Protein AF-A0AAV2S055-F1 (afdb_monomer)

Mean predicted aligned error: 7.42 Å

Foldseek 3Di:
DDDDDPPDPPDPPQDDDDPADKDKDWDDDPVLDTDAIEIEHQDPDPDDDPLLQPQAAPPYHYYYDNGNDAALVNLLVVLVVVLVSCVVPDDDAEDEDEPDNRCDDPSNVVSCVVSRYHYHYDDPPCCCPPVCCVPPPVVVLVVQLSVLVVVVCVVVVSDDCDSSNVRNSNNSSVVVSD

Sequence (178 aa):
MIIVPVGRPANVLTATEGKTNYSVLFAGNAAGEFIPPLVVYKSTGQSIPCGWILNGPKDTIYNKTTNGWMDQQVFCKWIPWFDRILEEIEKPVVVIMDGCSAHISLAIVEEARARNIILVKLPPNSTHILQVLDVTVFGPSKSVWTDVIRQWSRQSRFKNVTKSVFPALLSKLFDSMV

Solvent-accessible surface area (backbone atoms only — not comparable to full-atom values): 10813 Å² total; per-residue (Å²): 135,95,81,76,72,91,89,60,86,89,66,76,93,62,61,75,99,65,94,81,71,75,37,70,49,79,52,65,52,95,89,60,51,66,55,61,39,40,37,23,37,57,41,84,66,94,73,83,60,69,57,50,55,43,68,31,49,71,89,45,48,81,50,68,27,75,82,11,58,82,39,48,69,61,44,43,63,41,50,67,53,52,50,60,78,40,67,91,52,78,76,67,45,78,46,79,40,71,74,53,71,34,77,63,48,71,67,37,54,52,58,28,52,78,67,44,35,44,82,42,70,49,64,84,95,35,54,92,79,71,34,58,58,68,69,66,45,51,55,58,50,51,53,52,43,49,51,54,51,50,54,47,27,66,75,60,71,42,54,73,86,42,64,54,48,41,24,42,54,49,20,62,44,52,67,70,67,100

Radius of gyration: 16.98 Å; Cα contacts (8 Å, |Δi|>4): 218; chains: 1; bounding box: 43×42×45 Å

pLDDT: mean 82.75, std 18.47, range [22.16, 97.0]

Nearest PDB structures (foldseek):
  1cz9-assembly1_A-2  TM=5.546E-01  e=5.458E-04  Avian sarcoma virus
  8fnj-assembly1_G  TM=5.086E-01  e=4.476E-03  Homo sapiens
  8fnd-assembly1_G  TM=5.014E-01  e=8.167E-03  Homo sapiens
  8w2r-assembly1_I  TM=4.864E-01  e=8.167E-03  Human immunodeficiency virus 1
  5u1c-assembly1_C  TM=4.585E-01  e=1.103E-02  Saccharolobus solfataricus

Structure (mmCIF, N/CA/C/O backbone):
data_AF-A0AAV2S055-F1
#
_entry.id   AF-A0AAV2S055-F1
#
loop_
_atom_site.group_PDB
_atom_site.id
_atom_site.type_symbol
_atom_site.label_atom_id
_atom_site.label_alt_id
_atom_site.label_comp_id
_atom_site.label_asym_id
_atom_site.label_entity_id
_atom_site.label_seq_id
_atom_site.pdbx_PDB_ins_code
_atom_site.Cartn_x
_atom_site.Cartn_y
_atom_site.Cartn_z
_atom_site.occupancy
_atom_site.B_iso_or_equiv
_atom_site.auth_seq_id
_atom_site.auth_comp_id
_atom_site.auth_asym_id
_atom_site.auth_atom_id
_atom_site.pdbx_PDB_model_num
ATOM 1 N N . MET A 1 1 ? 3.538 -8.825 2.766 1.00 24.95 1 MET A N 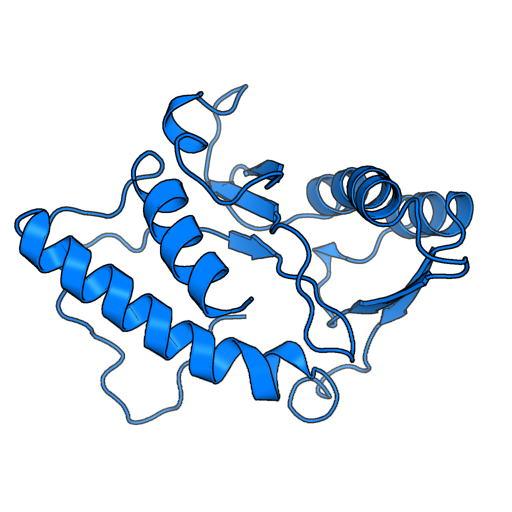1
ATOM 2 C CA . MET A 1 1 ? 4.761 -9.626 3.022 1.00 24.95 1 MET A CA 1
ATOM 3 C C . MET A 1 1 ? 5.050 -10.539 1.818 1.00 24.95 1 MET A C 1
ATOM 5 O O . MET A 1 1 ? 4.170 -11.297 1.426 1.00 24.95 1 MET A O 1
ATOM 9 N N . ILE A 1 2 ? 6.230 -10.471 1.177 1.00 22.16 2 ILE A N 1
ATOM 10 C CA . ILE A 1 2 ? 6.601 -11.432 0.111 1.00 22.16 2 ILE A CA 1
ATOM 11 C C . ILE A 1 2 ? 7.211 -12.676 0.770 1.00 22.16 2 ILE A C 1
ATOM 13 O O . ILE A 1 2 ? 8.386 -12.681 1.120 1.00 22.16 2 ILE A O 1
ATOM 17 N N . ILE A 1 3 ? 6.401 -13.726 0.925 1.00 26.02 3 ILE A N 1
ATOM 18 C CA . ILE A 1 3 ? 6.855 -15.100 1.194 1.00 26.02 3 ILE A CA 1
ATOM 19 C C . ILE A 1 3 ? 6.701 -15.916 -0.095 1.00 26.02 3 ILE A C 1
ATOM 21 O O . ILE A 1 3 ? 5.644 -15.871 -0.739 1.00 26.02 3 ILE A O 1
ATOM 25 N N . VAL A 1 4 ? 7.767 -16.627 -0.472 1.00 24.27 4 VAL A N 1
ATOM 26 C CA . VAL A 1 4 ? 7.817 -17.607 -1.569 1.00 24.27 4 VAL A CA 1
ATOM 27 C C . VAL A 1 4 ? 7.845 -19.009 -0.939 1.00 24.27 4 VAL A C 1
ATOM 29 O O . VAL A 1 4 ? 8.630 -19.213 -0.012 1.00 24.27 4 VAL A O 1
ATOM 32 N N . PRO A 1 5 ? 7.018 -19.971 -1.393 1.00 24.28 5 PRO A N 1
ATOM 33 C CA . PRO A 1 5 ? 7.083 -21.343 -0.902 1.00 24.28 5 PRO A CA 1
ATOM 34 C C . PRO A 1 5 ? 8.409 -22.006 -1.294 1.00 24.28 5 PRO A C 1
ATOM 36 O O . PRO A 1 5 ? 8.874 -21.877 -2.429 1.00 24.28 5 PRO A O 1
ATOM 39 N N . VAL A 1 6 ? 9.008 -22.734 -0.350 1.00 26.08 6 VAL A N 1
ATOM 40 C CA . VAL A 1 6 ? 10.230 -23.517 -0.570 1.00 26.08 6 VAL A CA 1
ATOM 41 C C . VAL A 1 6 ? 9.963 -24.564 -1.660 1.00 26.08 6 VAL A C 1
ATOM 43 O O . VAL A 1 6 ? 9.044 -25.368 -1.532 1.00 26.08 6 VAL A O 1
ATOM 46 N N . GLY A 1 7 ? 10.752 -24.540 -2.742 1.00 32.16 7 GLY A N 1
ATOM 47 C CA . GLY A 1 7 ? 10.769 -25.592 -3.772 1.00 32.16 7 GLY A CA 1
ATOM 48 C C . GLY A 1 7 ? 10.250 -25.224 -5.171 1.00 32.16 7 GLY A C 1
ATOM 49 O O . GLY A 1 7 ? 10.344 -26.055 -6.069 1.00 32.16 7 GLY A O 1
ATOM 50 N N . ARG A 1 8 ? 9.751 -24.003 -5.416 1.00 31.39 8 ARG A N 1
ATOM 51 C CA . ARG A 1 8 ? 9.506 -23.504 -6.789 1.00 31.39 8 ARG A CA 1
ATOM 52 C C . ARG A 1 8 ? 10.619 -22.540 -7.210 1.00 31.39 8 ARG A C 1
ATOM 54 O O . ARG A 1 8 ? 11.077 -21.775 -6.361 1.00 31.39 8 ARG A O 1
ATOM 61 N N . PRO A 1 9 ? 11.056 -22.524 -8.485 1.00 30.09 9 PRO A N 1
ATOM 62 C CA . PRO A 1 9 ? 12.007 -21.518 -8.936 1.00 30.09 9 PRO A CA 1
ATOM 63 C C . PRO A 1 9 ? 11.401 -20.128 -8.705 1.00 30.09 9 PRO A C 1
ATOM 65 O O . PRO A 1 9 ? 10.408 -19.757 -9.327 1.00 30.09 9 PRO A O 1
ATOM 68 N N . ALA A 1 10 ? 12.012 -19.358 -7.802 1.00 38.16 10 ALA A N 1
ATOM 69 C CA . ALA A 1 10 ? 11.659 -17.966 -7.504 1.00 38.16 10 ALA A CA 1
ATOM 70 C C . ALA A 1 10 ? 12.019 -17.004 -8.654 1.00 38.16 10 ALA A C 1
ATOM 72 O O . ALA A 1 10 ? 11.830 -15.793 -8.555 1.00 38.16 10 ALA A O 1
ATOM 73 N N . ASN A 1 11 ? 12.556 -17.549 -9.745 1.00 34.66 11 ASN A N 1
ATOM 74 C CA . ASN A 1 11 ? 13.195 -16.804 -10.805 1.00 34.66 11 ASN A CA 1
ATOM 75 C C . ASN A 1 11 ? 12.269 -16.829 -12.019 1.00 34.66 11 ASN A C 1
ATOM 77 O O . ASN A 1 11 ? 12.274 -17.769 -12.814 1.00 34.66 11 ASN A O 1
ATOM 81 N N . VAL A 1 12 ? 11.491 -15.766 -12.197 1.00 40.16 12 VAL A N 1
ATOM 82 C CA . VAL A 1 12 ? 11.223 -15.325 -13.565 1.00 40.16 12 VAL A CA 1
ATOM 83 C C . VAL A 1 12 ? 12.555 -14.783 -14.064 1.00 40.16 12 VAL A C 1
ATOM 85 O O . VAL A 1 12 ? 13.136 -13.920 -13.412 1.00 40.16 12 VAL A O 1
ATOM 88 N N . LEU A 1 13 ? 13.068 -15.309 -15.176 1.00 35.00 13 LEU A N 1
ATOM 89 C CA . LEU A 1 13 ? 14.221 -14.725 -15.857 1.00 35.00 13 LEU A CA 1
ATOM 90 C C . LEU A 1 13 ? 13.819 -13.338 -16.383 1.00 35.00 13 LEU A C 1
ATOM 92 O O . LEU A 1 13 ? 13.385 -13.183 -17.521 1.00 35.00 13 LEU A O 1
ATOM 96 N N . THR A 1 14 ? 13.901 -12.331 -15.524 1.00 38.44 14 THR A N 1
ATOM 97 C CA . THR A 1 14 ? 13.971 -10.923 -15.900 1.00 38.44 14 THR A CA 1
ATOM 98 C C . THR A 1 14 ? 15.440 -10.546 -15.922 1.00 38.44 14 THR A C 1
ATOM 100 O O . THR A 1 14 ? 16.172 -10.872 -14.987 1.00 38.44 14 THR A O 1
ATOM 103 N N . ALA A 1 15 ? 15.892 -9.898 -16.992 1.00 39.34 15 ALA A N 1
ATOM 104 C CA . ALA A 1 15 ? 17.270 -9.454 -17.065 1.00 39.34 15 ALA A CA 1
ATOM 105 C C . ALA A 1 15 ? 17.574 -8.476 -15.916 1.00 39.34 15 ALA A C 1
ATOM 107 O O . ALA A 1 15 ? 16.834 -7.521 -15.690 1.00 39.34 15 ALA A O 1
ATOM 108 N N . THR A 1 16 ? 18.721 -8.712 -15.280 1.00 42.66 16 THR A N 1
ATOM 109 C CA . THR A 1 16 ? 19.563 -7.793 -14.496 1.00 42.66 16 THR A CA 1
ATOM 110 C C . THR A 1 16 ? 19.600 -7.906 -12.964 1.00 42.66 16 THR A C 1
ATOM 112 O O . THR A 1 16 ? 18.682 -8.326 -12.266 1.00 42.66 16 THR A O 1
ATOM 115 N N . GLU A 1 17 ? 20.773 -7.501 -12.480 1.00 40.41 17 GLU A N 1
ATOM 116 C CA . GLU A 1 17 ? 21.445 -7.744 -11.203 1.00 40.41 17 GLU A CA 1
ATOM 117 C C . GLU A 1 17 ? 20.975 -6.839 -10.041 1.00 40.41 17 GLU A C 1
ATOM 119 O O . GLU A 1 17 ? 21.693 -6.652 -9.061 1.00 40.41 17 GLU A O 1
ATOM 124 N N . GLY A 1 18 ? 19.767 -6.263 -10.105 1.00 49.91 18 GLY A N 1
ATOM 125 C CA . GLY A 1 18 ? 19.286 -5.289 -9.116 1.00 49.91 18 GLY A CA 1
ATOM 126 C C . GLY A 1 18 ? 17.956 -5.666 -8.463 1.00 49.91 18 GLY A C 1
ATOM 127 O O . GLY A 1 18 ? 16.911 -5.613 -9.104 1.00 49.91 18 GLY A O 1
ATOM 128 N N . LYS A 1 19 ? 17.959 -5.949 -7.151 1.00 64.50 19 LYS A N 1
ATOM 129 C CA . LYS A 1 19 ? 16.738 -6.150 -6.342 1.00 64.50 19 LYS A CA 1
ATOM 130 C C . LYS A 1 19 ? 16.028 -4.813 -6.073 1.00 64.50 19 LYS A C 1
ATOM 132 O O . LYS A 1 19 ? 16.084 -4.285 -4.961 1.00 64.50 19 LYS A O 1
ATOM 137 N N . THR A 1 20 ? 15.395 -4.228 -7.089 1.00 73.44 20 THR A N 1
ATOM 138 C CA . THR A 1 20 ? 14.516 -3.066 -6.882 1.00 73.44 20 THR A CA 1
ATOM 139 C C . THR A 1 20 ? 13.188 -3.549 -6.312 1.00 73.44 20 THR A C 1
ATOM 141 O O . THR A 1 20 ? 12.505 -4.349 -6.941 1.00 73.44 20 THR A O 1
ATOM 144 N N . ASN A 1 21 ? 12.822 -3.054 -5.129 1.00 83.69 21 ASN A N 1
ATOM 145 C CA . ASN A 1 21 ? 11.566 -3.388 -4.464 1.00 83.69 21 ASN A CA 1
ATOM 146 C C . ASN A 1 21 ? 10.677 -2.143 -4.362 1.00 83.69 21 ASN A C 1
ATOM 148 O O . ASN A 1 21 ? 11.170 -1.043 -4.090 1.00 83.69 21 ASN A O 1
ATOM 152 N N . TYR A 1 22 ? 9.374 -2.339 -4.546 1.00 90.06 22 TYR A N 1
ATOM 153 C CA . TYR A 1 22 ? 8.341 -1.325 -4.360 1.00 90.06 22 TYR A CA 1
ATOM 154 C C . TYR A 1 22 ? 7.355 -1.827 -3.313 1.00 90.06 22 TYR A C 1
ATOM 156 O O . TYR A 1 22 ? 6.841 -2.939 -3.437 1.00 90.06 22 TYR A O 1
ATOM 164 N N . SER A 1 23 ? 7.123 -1.032 -2.271 1.00 91.56 23 SER A N 1
ATOM 165 C CA . SER A 1 23 ? 6.186 -1.396 -1.209 1.00 91.56 23 SER A CA 1
ATOM 166 C C . SER A 1 23 ? 4.795 -0.907 -1.579 1.00 91.56 23 SER A C 1
ATOM 168 O O . SER A 1 23 ? 4.632 0.250 -1.963 1.00 91.56 23 SER A O 1
ATOM 170 N N . VAL A 1 24 ? 3.800 -1.781 -1.453 1.00 92.25 24 VAL A N 1
ATOM 171 C CA . VAL A 1 24 ? 2.395 -1.459 -1.710 1.00 92.25 24 VAL A CA 1
ATOM 172 C C . VAL A 1 24 ? 1.569 -1.951 -0.530 1.00 92.25 24 VAL A C 1
ATOM 174 O O . VAL A 1 24 ? 1.705 -3.106 -0.126 1.00 92.25 24 VAL A O 1
ATOM 177 N N . LEU A 1 25 ? 0.739 -1.073 0.022 1.00 91.00 25 LEU A N 1
ATOM 178 C CA . LEU A 1 25 ? -0.297 -1.420 0.985 1.00 91.00 25 LEU A CA 1
ATOM 179 C C . LEU A 1 25 ? -1.614 -1.566 0.232 1.00 91.00 25 LEU A C 1
ATOM 181 O O . LEU A 1 25 ? -2.075 -0.619 -0.405 1.00 91.00 25 LEU A O 1
ATOM 185 N N . PHE A 1 26 ? -2.187 -2.760 0.322 1.00 89.69 26 PHE A N 1
ATOM 186 C CA . PHE A 1 26 ? -3.539 -3.054 -0.127 1.00 89.69 26 PHE A CA 1
ATOM 187 C C . PHE A 1 26 ? -4.468 -3.081 1.080 1.00 89.69 26 PHE A C 1
ATOM 189 O O . PHE A 1 26 ? -4.076 -3.534 2.157 1.00 89.69 26 PHE A O 1
ATOM 196 N N . ALA A 1 27 ? -5.700 -2.644 0.869 1.00 89.44 27 ALA A N 1
ATOM 197 C CA . ALA A 1 27 ? -6.784 -2.790 1.819 1.00 89.44 27 ALA A CA 1
ATOM 198 C C . ALA A 1 27 ? -8.053 -3.151 1.045 1.00 89.44 27 ALA A C 1
ATOM 200 O O . ALA A 1 27 ? -8.290 -2.644 -0.052 1.00 89.44 27 ALA A O 1
ATOM 201 N N . GLY A 1 28 ? -8.840 -4.052 1.616 1.00 88.56 28 GLY A N 1
ATOM 202 C CA . GLY A 1 28 ? -10.098 -4.506 1.047 1.00 88.56 28 GLY A CA 1
ATOM 203 C C . GLY A 1 28 ? -11.029 -5.006 2.142 1.00 88.56 28 GLY A C 1
ATOM 204 O O . GLY A 1 28 ? -10.607 -5.170 3.291 1.00 88.56 28 GLY A O 1
ATOM 205 N N . ASN A 1 29 ? -12.295 -5.204 1.795 1.00 86.69 29 ASN A N 1
ATOM 206 C CA . ASN A 1 29 ? -13.344 -5.595 2.731 1.00 86.69 29 ASN A CA 1
ATOM 207 C C . ASN A 1 29 ? -13.772 -7.064 2.544 1.00 86.69 29 ASN A C 1
ATOM 209 O O . ASN A 1 29 ? -13.286 -7.782 1.670 1.00 86.69 29 ASN A O 1
ATOM 213 N N . ALA A 1 30 ? -14.694 -7.527 3.391 1.00 82.81 30 ALA A N 1
ATOM 214 C CA . ALA A 1 30 ? -15.204 -8.898 3.338 1.00 82.81 30 ALA A CA 1
ATOM 215 C C . ALA A 1 30 ? -16.078 -9.190 2.102 1.00 82.81 30 ALA A C 1
ATOM 217 O O . ALA A 1 30 ? -16.282 -10.358 1.780 1.00 82.81 30 ALA A O 1
ATOM 218 N N . ALA A 1 31 ? -16.567 -8.157 1.406 1.00 83.31 31 ALA A N 1
ATOM 219 C CA . ALA A 1 31 ? -17.275 -8.298 0.134 1.00 83.31 31 ALA A CA 1
ATOM 220 C C . ALA A 1 31 ? -16.316 -8.527 -1.051 1.00 83.31 31 ALA A C 1
ATOM 222 O O . ALA A 1 31 ? -16.769 -8.809 -2.156 1.00 83.31 31 ALA A O 1
ATOM 223 N N . GLY A 1 32 ? -14.999 -8.452 -0.820 1.00 81.31 32 GLY A N 1
ATOM 224 C CA . GLY A 1 32 ? -13.980 -8.603 -1.858 1.00 81.31 32 GLY A CA 1
ATOM 225 C C . GLY A 1 32 ? -13.666 -7.305 -2.599 1.00 81.31 32 GLY A C 1
ATOM 226 O O . GLY A 1 32 ? -12.920 -7.334 -3.570 1.00 81.31 32 GLY A O 1
ATOM 227 N N . GLU A 1 33 ? -14.192 -6.170 -2.143 1.00 84.56 33 GLU A N 1
ATOM 228 C CA . GLU A 1 33 ? -13.906 -4.869 -2.740 1.00 84.56 33 GLU A CA 1
ATOM 229 C C . GLU A 1 33 ? -12.581 -4.330 -2.203 1.00 84.56 33 GLU A C 1
ATOM 231 O O . GLU A 1 33 ? -12.300 -4.400 -1.000 1.00 84.56 33 GLU A O 1
ATOM 236 N N . PHE A 1 34 ? -11.773 -3.757 -3.092 1.00 88.25 34 PHE A N 1
ATOM 237 C CA . PHE A 1 34 ? -10.491 -3.151 -2.751 1.00 88.25 34 PHE A CA 1
ATOM 238 C C . PHE A 1 34 ? -10.552 -1.642 -2.899 1.00 88.25 34 PHE A C 1
ATOM 240 O O . PHE A 1 34 ? -11.051 -1.112 -3.890 1.00 88.25 34 PHE A O 1
ATOM 247 N N . ILE A 1 35 ? -9.965 -0.949 -1.931 1.00 90.69 35 ILE A N 1
ATOM 248 C CA . ILE A 1 35 ? -9.723 0.483 -2.056 1.00 90.69 35 ILE A CA 1
ATOM 249 C C . ILE A 1 35 ? -8.397 0.731 -2.787 1.00 90.69 35 ILE A C 1
ATOM 251 O O . ILE A 1 35 ? -7.544 -0.167 -2.831 1.00 90.69 35 ILE A O 1
ATOM 255 N N . PRO A 1 36 ? -8.182 1.940 -3.338 1.00 93.06 36 PRO A N 1
ATOM 256 C CA . PRO A 1 36 ? -6.924 2.266 -3.990 1.00 93.06 36 PRO A CA 1
ATOM 257 C C . PRO A 1 36 ? -5.711 1.975 -3.089 1.00 93.06 36 PRO A C 1
ATOM 259 O O . PRO A 1 36 ? -5.767 2.168 -1.870 1.00 93.06 36 PRO A O 1
ATOM 262 N N . PRO A 1 37 ? -4.592 1.498 -3.650 1.00 93.38 37 PRO A N 1
ATOM 263 C CA . PRO A 1 37 ? -3.431 1.169 -2.843 1.00 93.38 37 PRO A CA 1
ATOM 264 C C . PRO A 1 37 ? -2.686 2.420 -2.351 1.00 93.38 37 PRO A C 1
ATOM 266 O O 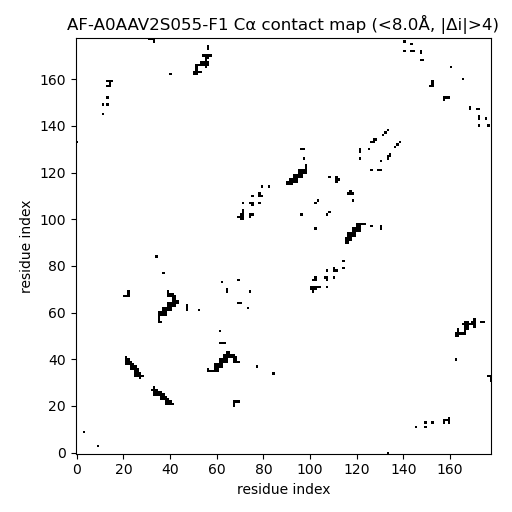. PRO A 1 37 ? -2.850 3.535 -2.850 1.00 93.38 37 PRO A O 1
ATOM 269 N N . LEU A 1 38 ? -1.777 2.207 -1.401 1.00 93.94 38 LEU A N 1
ATOM 270 C CA . LEU A 1 38 ? -0.710 3.153 -1.073 1.00 93.94 38 LEU A CA 1
ATOM 271 C C . LEU A 1 38 ? 0.631 2.581 -1.538 1.00 93.94 38 LEU A C 1
ATOM 273 O O . LEU A 1 38 ? 1.034 1.502 -1.111 1.00 93.94 38 LEU A O 1
ATOM 277 N N . VAL A 1 39 ? 1.352 3.323 -2.375 1.00 95.44 39 VAL A N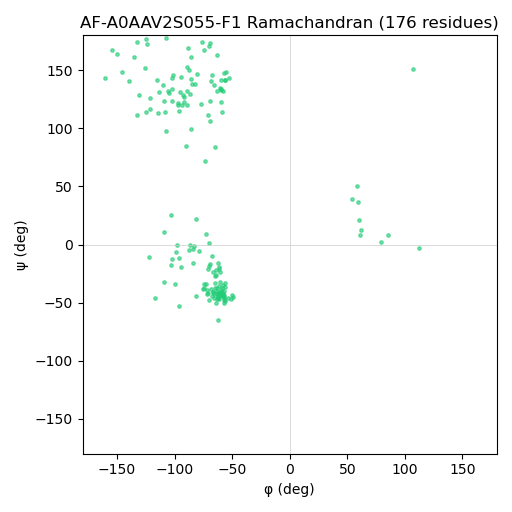 1
ATOM 278 C CA . VAL A 1 39 ? 2.680 2.952 -2.879 1.00 95.44 39 VAL A CA 1
ATOM 279 C C . VAL A 1 39 ? 3.764 3.725 -2.133 1.00 95.44 39 VAL A C 1
ATOM 281 O O . VAL A 1 39 ? 3.678 4.943 -1.996 1.00 95.44 39 VAL A O 1
ATOM 284 N N . VAL A 1 40 ? 4.828 3.046 -1.698 1.00 95.00 40 VAL A N 1
ATOM 285 C CA . VAL A 1 40 ? 5.991 3.665 -1.044 1.00 95.00 40 VAL A CA 1
ATOM 286 C C . VAL A 1 40 ? 7.265 3.362 -1.829 1.00 95.00 40 VAL A C 1
ATOM 288 O O . VAL A 1 40 ? 7.698 2.213 -1.952 1.00 95.00 40 VAL A O 1
ATOM 291 N N . TYR A 1 41 ? 7.895 4.414 -2.354 1.00 94.75 41 TYR A N 1
ATOM 292 C CA . TYR A 1 41 ? 9.153 4.319 -3.093 1.00 94.75 41 TYR A CA 1
ATOM 293 C C . TYR A 1 41 ? 10.378 4.551 -2.207 1.00 94.75 41 TYR A C 1
ATOM 295 O O . TYR A 1 41 ? 10.398 5.454 -1.374 1.00 94.75 41 TYR A O 1
ATOM 303 N N . LYS A 1 42 ? 11.472 3.831 -2.486 1.00 93.75 42 LYS A N 1
ATOM 304 C CA . LYS A 1 42 ? 12.797 4.162 -1.940 1.00 93.75 42 LYS A CA 1
ATOM 305 C C . LYS A 1 42 ? 13.348 5.436 -2.587 1.00 93.75 42 LYS A C 1
ATOM 307 O O . LYS A 1 42 ? 13.679 5.408 -3.774 1.00 93.75 42 LYS A O 1
ATOM 312 N N . SER A 1 43 ? 13.464 6.545 -1.860 1.00 93.31 43 SER A N 1
ATOM 313 C CA . SER A 1 43 ? 14.022 7.806 -2.377 1.00 93.31 43 SER A CA 1
ATOM 314 C C . SER A 1 43 ? 14.479 8.748 -1.260 1.00 93.31 43 SER A C 1
ATOM 316 O O . SER A 1 43 ? 13.815 8.860 -0.234 1.00 93.31 43 SER A O 1
ATOM 318 N N . THR A 1 44 ? 15.576 9.473 -1.491 1.00 92.88 44 THR A N 1
ATOM 319 C CA . THR A 1 44 ? 16.064 10.574 -0.637 1.00 92.88 44 THR A CA 1
ATOM 320 C C . THR A 1 44 ? 15.676 11.960 -1.165 1.00 92.88 44 THR A C 1
ATOM 322 O O . THR A 1 44 ? 15.923 12.956 -0.492 1.00 92.88 44 THR A O 1
ATOM 325 N N . GLY A 1 45 ? 15.072 12.048 -2.359 1.00 89.88 45 GLY A N 1
ATOM 326 C CA . GLY A 1 45 ? 14.628 13.321 -2.938 1.00 89.88 45 GLY A CA 1
ATOM 327 C C . GLY A 1 45 ? 13.543 13.990 -2.092 1.00 89.88 45 GLY A C 1
ATOM 328 O O . GLY A 1 45 ? 12.924 13.330 -1.262 1.00 89.88 45 GLY A O 1
ATOM 329 N N . GLN A 1 46 ? 13.281 15.282 -2.296 1.00 87.12 46 GLN A N 1
ATOM 330 C CA . GLN A 1 46 ? 12.308 16.033 -1.486 1.00 87.12 46 GLN A CA 1
ATOM 331 C C . GLN A 1 46 ? 10.848 15.713 -1.846 1.00 87.12 46 GLN A C 1
ATOM 333 O O . GLN A 1 46 ? 10.033 15.518 -0.945 1.00 87.12 46 GLN A O 1
ATOM 338 N N . SER A 1 47 ? 10.538 15.527 -3.130 1.00 91.50 47 SER A N 1
ATOM 339 C CA . SER A 1 47 ? 9.195 15.220 -3.646 1.00 91.50 47 SER A CA 1
ATOM 340 C C . SER A 1 47 ? 9.169 13.927 -4.473 1.00 91.50 47 SER A C 1
ATOM 342 O O . SER A 1 47 ? 10.208 13.306 -4.721 1.00 91.50 47 SER A O 1
ATOM 344 N N . ILE A 1 48 ? 7.968 13.481 -4.850 1.00 93.69 48 ILE A N 1
ATOM 345 C CA . ILE A 1 48 ? 7.767 12.376 -5.794 1.00 93.69 48 ILE A CA 1
ATOM 346 C C . ILE A 1 48 ? 7.603 12.981 -7.192 1.00 93.69 48 ILE A C 1
ATOM 348 O O . ILE A 1 48 ? 6.680 13.768 -7.391 1.00 93.69 48 ILE A O 1
ATOM 352 N N . PRO A 1 49 ? 8.472 12.644 -8.161 1.00 94.94 49 PRO A N 1
ATOM 353 C CA . PRO A 1 49 ? 8.316 13.098 -9.539 1.00 94.94 49 PRO A CA 1
ATOM 354 C C . PRO A 1 49 ? 6.989 12.637 -10.154 1.00 94.94 49 PRO A C 1
ATOM 356 O O . PRO A 1 49 ? 6.605 11.482 -9.979 1.00 94.94 49 PRO A O 1
ATOM 359 N N . CYS A 1 50 ? 6.342 13.485 -10.964 1.00 93.19 50 CYS A N 1
ATOM 360 C CA . CYS A 1 50 ? 5.068 13.159 -11.628 1.00 93.19 50 CYS A CA 1
ATOM 361 C C . CYS A 1 50 ? 5.147 11.882 -12.481 1.00 93.19 50 CYS A C 1
ATOM 363 O O . CYS A 1 50 ? 4.202 11.104 -12.554 1.00 93.19 50 CYS A O 1
ATOM 365 N N . GLY A 1 51 ? 6.308 11.613 -13.084 1.00 95.00 51 GLY A N 1
ATOM 366 C CA . GLY A 1 51 ? 6.518 10.382 -13.844 1.00 95.00 51 GLY A CA 1
ATOM 367 C C . GLY A 1 51 ? 6.382 9.108 -13.003 1.00 95.00 51 GLY A C 1
ATOM 368 O O . GLY A 1 51 ? 6.136 8.059 -13.574 1.00 95.00 51 GLY A O 1
ATOM 369 N N . TRP A 1 52 ? 6.526 9.174 -11.674 1.00 95.25 52 TRP A N 1
ATOM 370 C CA . TRP A 1 52 ? 6.431 8.014 -10.774 1.00 95.25 52 TRP A CA 1
ATOM 371 C C . TRP A 1 52 ? 5.005 7.702 -10.314 1.00 95.25 52 TRP A C 1
ATOM 373 O O . TRP A 1 52 ? 4.813 6.768 -9.539 1.00 95.25 52 TRP A O 1
ATOM 383 N N . ILE A 1 53 ? 4.022 8.487 -10.753 1.00 95.94 53 ILE A N 1
ATOM 384 C CA . ILE A 1 53 ? 2.599 8.280 -10.444 1.00 95.94 53 ILE A CA 1
ATOM 385 C C . ILE A 1 53 ? 1.752 8.122 -11.714 1.00 95.94 53 ILE A C 1
ATOM 387 O O . ILE A 1 53 ? 0.585 7.746 -11.649 1.00 95.94 53 ILE A O 1
ATOM 391 N N . LEU A 1 54 ? 2.342 8.415 -12.877 1.00 95.94 54 LEU A N 1
ATOM 392 C CA . LEU A 1 54 ? 1.654 8.456 -14.160 1.00 95.94 54 LEU A CA 1
ATOM 393 C C . LEU A 1 54 ? 1.093 7.080 -14.541 1.00 95.94 54 LEU A C 1
ATOM 395 O O . LEU A 1 54 ? 1.818 6.086 -14.525 1.00 95.94 54 LEU A O 1
ATOM 399 N N . ASN A 1 55 ? -0.179 7.055 -14.949 1.00 95.81 55 ASN A N 1
ATOM 400 C CA . ASN A 1 55 ? -0.921 5.855 -15.358 1.00 95.81 55 ASN A CA 1
ATOM 401 C C . ASN A 1 55 ? -1.036 4.774 -14.270 1.00 95.81 55 ASN A C 1
ATOM 403 O O . ASN A 1 55 ? -1.233 3.607 -14.594 1.00 95.81 55 ASN A O 1
ATOM 407 N N . GLY A 1 56 ? -0.871 5.128 -12.995 1.00 95.06 56 GLY A N 1
ATOM 408 C CA . GLY A 1 56 ? -1.147 4.203 -11.902 1.00 95.06 56 GLY A CA 1
ATOM 409 C C . GLY A 1 56 ? -2.635 4.013 -11.614 1.00 95.06 56 GLY A C 1
ATOM 410 O O . GLY A 1 56 ? -3.453 4.733 -12.192 1.00 95.06 56 GLY A O 1
ATOM 411 N N . PRO A 1 57 ? -2.989 3.084 -10.702 1.00 94.75 57 PRO A N 1
ATOM 412 C CA . PRO A 1 57 ? -4.382 2.870 -10.336 1.00 94.75 57 PRO A CA 1
ATOM 413 C C . PRO A 1 57 ? -5.009 4.176 -9.842 1.00 94.75 57 PRO A C 1
ATOM 415 O O . PRO A 1 57 ? -4.358 4.967 -9.144 1.00 94.75 57 PRO A O 1
ATOM 418 N N . LYS A 1 58 ? -6.269 4.402 -10.211 1.00 92.06 58 LYS A N 1
ATOM 419 C CA . LYS A 1 58 ? -6.997 5.627 -9.870 1.00 92.06 58 LYS A CA 1
ATOM 420 C C . LYS A 1 58 ? -7.007 5.843 -8.351 1.00 92.06 58 LYS A C 1
ATOM 422 O O . LYS A 1 58 ? -7.079 4.884 -7.592 1.00 92.06 58 LYS A O 1
ATOM 427 N N . ASP A 1 59 ? -6.878 7.099 -7.925 1.00 91.94 59 ASP A N 1
ATOM 428 C CA . ASP A 1 59 ? -6.940 7.535 -6.521 1.00 91.94 59 ASP A CA 1
ATOM 429 C C . ASP A 1 59 ? -5.859 6.941 -5.582 1.00 91.94 59 ASP A C 1
ATOM 431 O O . ASP A 1 59 ? -5.873 7.194 -4.380 1.00 91.94 59 ASP A O 1
ATOM 435 N N . THR A 1 60 ? -4.861 6.229 -6.128 1.00 92.94 60 THR A N 1
ATOM 436 C CA . THR A 1 60 ? -3.691 5.705 -5.394 1.00 92.94 60 THR A CA 1
ATOM 437 C C . THR A 1 60 ? -2.894 6.830 -4.735 1.00 92.94 60 THR A C 1
ATOM 439 O O . THR A 1 60 ? -2.521 7.808 -5.392 1.00 92.94 60 THR A O 1
ATOM 442 N N . ILE A 1 61 ? -2.515 6.653 -3.466 1.00 94.00 61 ILE A N 1
ATOM 443 C CA . ILE A 1 61 ? -1.519 7.531 -2.839 1.00 94.00 61 ILE A CA 1
ATOM 444 C C . ILE A 1 61 ? -0.114 7.035 -3.155 1.00 94.00 61 ILE A C 1
ATOM 446 O O . ILE A 1 61 ? 0.199 5.853 -3.016 1.00 94.00 61 ILE A O 1
ATOM 450 N N . TYR A 1 62 ? 0.779 7.972 -3.453 1.00 94.88 62 TYR A N 1
ATOM 451 C CA . TYR A 1 62 ? 2.206 7.710 -3.570 1.00 94.88 62 TYR A CA 1
ATOM 452 C C . TYR A 1 62 ? 2.965 8.426 -2.460 1.00 94.88 62 TYR A C 1
ATOM 454 O O . TYR A 1 62 ? 2.783 9.619 -2.222 1.00 94.88 62 TYR A O 1
ATOM 462 N N . ASN A 1 63 ? 3.847 7.692 -1.795 1.00 94.94 63 ASN A N 1
ATOM 463 C CA . ASN A 1 63 ? 4.732 8.190 -0.757 1.00 94.94 63 ASN A CA 1
ATOM 464 C C . ASN A 1 63 ? 6.172 7.701 -0.995 1.00 94.94 63 ASN A C 1
ATOM 466 O O . ASN A 1 63 ? 6.460 6.932 -1.920 1.00 94.94 63 ASN A O 1
ATOM 470 N N . LYS A 1 64 ? 7.113 8.176 -0.183 1.00 94.06 64 LYS A N 1
ATOM 471 C CA . LYS A 1 64 ? 8.512 7.756 -0.246 1.00 94.06 64 LYS A CA 1
ATOM 472 C C . LYS A 1 64 ? 9.153 7.719 1.131 1.00 94.06 64 LYS A C 1
ATOM 474 O O . LYS A 1 64 ? 8.876 8.562 1.976 1.00 94.06 64 LYS A O 1
ATOM 479 N N . THR A 1 65 ? 10.089 6.798 1.290 1.00 93.69 65 THR A N 1
ATOM 480 C CA . THR A 1 65 ? 10.979 6.705 2.451 1.00 93.69 65 THR A CA 1
ATOM 481 C C . THR A 1 65 ? 12.402 6.447 1.969 1.00 93.69 65 THR A C 1
ATOM 483 O O . THR A 1 65 ? 12.631 6.013 0.836 1.00 93.69 65 THR A O 1
ATOM 486 N N . THR A 1 66 ? 13.399 6.709 2.811 1.00 93.06 66 THR A N 1
ATOM 487 C CA . THR A 1 66 ? 14.815 6.529 2.441 1.00 93.06 66 THR A CA 1
ATOM 488 C C . THR A 1 66 ? 15.173 5.063 2.175 1.00 93.06 66 THR A C 1
ATOM 490 O O . THR A 1 66 ? 16.066 4.775 1.375 1.00 93.06 66 THR A O 1
ATOM 493 N N . ASN A 1 67 ? 14.450 4.128 2.797 1.00 88.94 67 ASN A N 1
ATOM 494 C CA . ASN A 1 67 ? 14.641 2.685 2.657 1.00 88.94 67 ASN A CA 1
ATOM 495 C C . ASN A 1 67 ? 13.600 2.009 1.737 1.00 88.94 67 ASN A C 1
ATOM 497 O O . ASN A 1 67 ? 13.839 0.885 1.304 1.00 88.94 67 ASN A O 1
ATOM 501 N N . GLY A 1 68 ? 12.513 2.702 1.377 1.00 89.56 68 GLY A N 1
ATOM 502 C CA . GLY A 1 68 ? 11.421 2.187 0.544 1.00 89.56 68 GLY A CA 1
ATOM 503 C C . GLY A 1 68 ? 10.417 1.306 1.279 1.00 89.56 68 GLY A C 1
ATOM 504 O O . GLY A 1 68 ? 9.488 0.802 0.652 1.00 89.56 68 GLY A O 1
ATOM 505 N N . TRP A 1 69 ? 10.593 1.116 2.584 1.00 88.81 69 TRP A N 1
ATOM 506 C CA . TRP A 1 69 ? 9.635 0.434 3.442 1.00 88.81 69 TRP A CA 1
ATOM 507 C C . TRP A 1 69 ? 8.635 1.439 4.000 1.00 88.81 69 TRP A C 1
ATOM 509 O O . TRP A 1 69 ? 8.945 2.623 4.146 1.00 88.81 69 TRP A O 1
ATOM 519 N N . MET A 1 70 ? 7.434 0.965 4.307 1.00 89.12 70 MET A N 1
ATOM 520 C CA . MET A 1 70 ? 6.463 1.758 5.048 1.00 89.12 70 MET A CA 1
ATOM 521 C C . MET A 1 70 ? 6.938 1.954 6.489 1.00 89.12 70 MET A C 1
ATOM 523 O O . MET A 1 70 ? 7.465 1.028 7.104 1.00 89.12 70 MET A O 1
ATOM 527 N N . ASP A 1 71 ? 6.724 3.151 7.021 1.00 90.88 71 ASP A N 1
ATOM 528 C CA . ASP A 1 71 ? 6.956 3.480 8.422 1.00 90.88 71 ASP A CA 1
ATOM 529 C C . ASP A 1 71 ? 5.684 4.057 9.061 1.00 90.88 71 ASP A C 1
ATOM 531 O O . ASP A 1 71 ? 4.658 4.260 8.404 1.00 90.88 71 ASP A O 1
ATOM 535 N N . GLN A 1 72 ? 5.765 4.324 10.363 1.00 92.75 72 GLN A N 1
ATOM 536 C CA . GLN A 1 72 ? 4.654 4.871 11.138 1.00 92.75 72 GLN A CA 1
ATOM 537 C C . GLN A 1 72 ? 4.193 6.239 10.635 1.00 92.75 72 GLN A C 1
ATOM 539 O O . GLN A 1 72 ? 3.009 6.544 10.722 1.00 92.75 72 GLN A O 1
ATOM 544 N N . GLN A 1 73 ? 5.088 7.071 10.095 1.00 92.81 73 GLN A N 1
ATOM 545 C CA . GLN A 1 73 ? 4.714 8.398 9.604 1.00 92.81 73 GLN A CA 1
ATOM 546 C C . GLN A 1 73 ? 3.898 8.290 8.318 1.00 92.81 73 GLN A C 1
ATOM 548 O O . GLN A 1 73 ? 2.902 8.994 8.149 1.00 92.81 73 GLN A O 1
ATOM 553 N N . VAL A 1 74 ? 4.310 7.401 7.414 1.00 93.19 74 VAL A N 1
ATOM 554 C CA . VAL A 1 74 ? 3.577 7.100 6.185 1.00 93.19 74 VAL A CA 1
ATOM 555 C C . VAL A 1 74 ? 2.204 6.517 6.514 1.00 93.19 74 VAL A C 1
ATOM 557 O O . VAL A 1 74 ? 1.213 6.987 5.959 1.00 93.19 74 VAL A O 1
ATOM 560 N N . PHE A 1 75 ? 2.128 5.558 7.441 1.00 92.56 75 PHE A N 1
ATOM 561 C CA . PHE A 1 75 ? 0.858 4.948 7.837 1.00 92.56 75 PHE A CA 1
ATOM 562 C C . PHE A 1 75 ? -0.070 5.935 8.563 1.00 92.56 75 PHE A C 1
ATOM 564 O O . PHE A 1 75 ? -1.257 6.010 8.267 1.00 92.56 75 PHE A O 1
ATOM 571 N N . CYS A 1 76 ? 0.465 6.776 9.450 1.00 94.00 76 CYS A N 1
ATOM 572 C CA . CYS A 1 76 ? -0.314 7.816 10.125 1.00 94.00 76 CYS A CA 1
ATOM 573 C C . CYS A 1 76 ? -0.945 8.801 9.128 1.00 94.00 76 CYS A C 1
ATOM 575 O O . CYS A 1 76 ? -2.100 9.182 9.285 1.00 94.00 76 CYS A O 1
ATOM 577 N N . LYS A 1 77 ? -0.222 9.169 8.059 1.00 92.62 77 LYS A N 1
ATOM 578 C CA . LYS A 1 77 ? -0.747 10.014 6.968 1.00 92.62 77 LYS A CA 1
ATOM 579 C C . LYS A 1 77 ? -1.767 9.302 6.080 1.00 92.62 77 LYS A C 1
ATOM 581 O O . LYS A 1 77 ? -2.531 9.969 5.388 1.00 92.62 77 LYS A O 1
ATOM 586 N N . TRP A 1 78 ? -1.760 7.974 6.069 1.00 94.06 78 TRP A N 1
ATOM 587 C CA . TRP A 1 78 ? -2.712 7.177 5.307 1.00 94.06 78 TRP A CA 1
ATOM 588 C C . TRP A 1 78 ? -4.099 7.161 5.962 1.00 94.06 78 TRP A C 1
ATOM 590 O O . TRP A 1 78 ? -5.085 7.210 5.238 1.00 94.06 78 TRP A O 1
ATOM 600 N N . ILE A 1 79 ? -4.195 7.201 7.298 1.00 94.69 79 ILE A N 1
ATOM 601 C CA . ILE A 1 79 ? -5.478 7.143 8.030 1.00 94.69 79 ILE A CA 1
ATOM 602 C C . ILE A 1 79 ? -6.481 8.241 7.611 1.00 94.69 79 ILE A C 1
ATOM 604 O O . ILE A 1 79 ? -7.618 7.892 7.299 1.00 94.69 79 ILE A O 1
ATOM 608 N N . PRO A 1 80 ? -6.123 9.541 7.522 1.00 94.81 80 PRO A N 1
ATOM 609 C CA . PRO A 1 80 ? -7.065 10.569 7.066 1.00 94.81 80 PRO A CA 1
ATOM 610 C C . PRO A 1 80 ? -7.512 10.402 5.610 1.00 94.81 80 PRO A C 1
ATOM 612 O O . PRO A 1 80 ? -8.636 10.750 5.260 1.00 94.81 80 PRO A O 1
ATOM 615 N N . TRP A 1 81 ? -6.637 9.890 4.742 1.00 94.62 81 TRP A N 1
ATOM 616 C CA . TRP A 1 81 ? -7.019 9.587 3.364 1.00 94.62 81 TRP A CA 1
ATOM 617 C C . TRP A 1 81 ? -7.947 8.374 3.300 1.00 94.62 81 TRP A C 1
ATOM 619 O O . TRP A 1 81 ? -8.935 8.406 2.577 1.00 94.62 81 TRP A O 1
ATOM 629 N N . PHE A 1 82 ? -7.658 7.337 4.086 1.00 92.38 82 PHE A N 1
ATOM 630 C CA . PHE A 1 82 ? -8.483 6.140 4.188 1.00 92.38 82 PHE A CA 1
ATOM 631 C C . PHE A 1 82 ? -9.896 6.491 4.654 1.00 92.38 82 PHE A C 1
ATOM 633 O O . PHE A 1 82 ? -10.866 6.049 4.053 1.00 92.38 82 PHE A O 1
ATOM 640 N N . ASP A 1 83 ? -10.012 7.358 5.659 1.00 93.44 83 ASP A N 1
ATOM 641 C CA . ASP A 1 83 ? -11.295 7.875 6.131 1.00 93.44 83 ASP A CA 1
ATOM 642 C C . ASP A 1 83 ? -12.094 8.577 5.023 1.00 93.44 83 ASP A C 1
ATOM 644 O O . ASP A 1 83 ? -13.277 8.297 4.862 1.00 93.44 83 ASP A O 1
ATOM 648 N N . ARG A 1 84 ? -11.432 9.407 4.203 1.00 93.44 84 ARG A N 1
ATOM 649 C CA . ARG A 1 84 ? -12.059 10.082 3.054 1.00 93.44 84 ARG A CA 1
ATOM 650 C C . ARG A 1 84 ? -12.559 9.104 1.993 1.00 93.44 84 ARG A C 1
ATOM 652 O O . ARG A 1 84 ? -13.615 9.325 1.421 1.00 93.44 84 ARG A O 1
ATOM 659 N N . ILE A 1 85 ? -11.813 8.037 1.705 1.00 90.00 85 ILE A N 1
ATOM 660 C CA . ILE A 1 85 ? -12.265 7.009 0.750 1.00 90.00 85 ILE A CA 1
ATOM 661 C C . ILE A 1 85 ? -13.521 6.289 1.261 1.00 90.00 85 ILE A C 1
ATOM 663 O O . ILE A 1 85 ? -14.317 5.799 0.466 1.00 90.00 85 ILE A O 1
ATOM 667 N N . LEU A 1 86 ? -13.711 6.248 2.579 1.00 88.06 86 LEU A N 1
ATOM 668 C CA . LEU A 1 86 ? -14.835 5.597 3.243 1.00 88.06 86 LEU A CA 1
ATOM 669 C C . LEU A 1 86 ? -15.900 6.592 3.728 1.00 88.06 86 LEU A C 1
ATOM 671 O O . LEU A 1 86 ? -16.599 6.287 4.692 1.00 88.06 86 LEU A O 1
ATOM 675 N N . GLU A 1 87 ? -16.010 7.769 3.104 1.00 89.31 87 GLU A N 1
ATOM 676 C CA . GLU A 1 87 ? -16.958 8.825 3.500 1.00 89.31 87 GLU A CA 1
ATOM 677 C C . GLU A 1 87 ? -18.414 8.327 3.523 1.00 89.31 87 GLU A C 1
ATOM 679 O O . GLU A 1 87 ? -19.163 8.657 4.438 1.00 89.31 87 GLU A O 1
ATOM 684 N N . GLU A 1 88 ? -18.774 7.450 2.584 1.00 88.06 88 GLU A N 1
ATOM 685 C CA . GLU A 1 88 ? -20.116 6.859 2.460 1.00 88.06 88 GLU A CA 1
ATOM 686 C C . GLU A 1 88 ? -20.338 5.622 3.355 1.00 88.06 88 GLU A C 1
ATOM 688 O O . GLU A 1 88 ? -21.428 5.051 3.378 1.00 88.06 88 GLU A O 1
ATOM 693 N N . ILE A 1 89 ? -19.311 5.159 4.079 1.00 86.81 89 ILE A N 1
ATOM 694 C CA . ILE A 1 89 ? -19.409 3.968 4.931 1.00 86.81 89 ILE A CA 1
ATOM 695 C C . ILE A 1 89 ? -19.808 4.370 6.349 1.00 86.81 89 ILE A C 1
ATOM 697 O O . ILE A 1 89 ? -19.132 5.170 7.004 1.00 86.81 89 ILE A O 1
ATOM 701 N N . GLU A 1 90 ? -20.872 3.746 6.856 1.00 88.75 90 GLU A N 1
ATOM 702 C CA . GLU A 1 90 ? -21.332 3.948 8.228 1.00 88.75 90 GLU A CA 1
ATOM 703 C C . GLU A 1 90 ? -20.230 3.601 9.242 1.00 88.75 90 GLU A C 1
ATOM 705 O O . GLU A 1 90 ? -19.558 2.568 9.164 1.00 88.75 90 GLU A O 1
ATOM 710 N N . LYS A 1 91 ? -20.026 4.499 10.208 1.00 88.19 91 LYS A N 1
ATOM 711 C CA . LYS A 1 91 ? -19.029 4.338 11.268 1.00 88.19 91 LYS A CA 1
ATOM 712 C C . LYS A 1 91 ? -19.622 3.569 12.463 1.00 88.19 91 LYS A C 1
ATOM 714 O O . LYS A 1 91 ? -20.797 3.752 12.769 1.00 88.19 91 LYS A O 1
ATOM 719 N N . PRO A 1 92 ? -18.811 2.812 13.227 1.00 91.75 92 PRO A N 1
ATOM 720 C CA . PRO A 1 92 ? -17.356 2.713 13.130 1.00 91.75 92 PRO A CA 1
ATOM 721 C C . PRO A 1 92 ? -16.869 1.779 12.017 1.00 91.75 92 PRO A C 1
ATOM 723 O O . PRO A 1 92 ? -17.454 0.730 11.765 1.00 91.75 92 PRO A O 1
ATOM 726 N N . VAL A 1 93 ? -15.722 2.117 11.421 1.00 90.31 93 VAL A N 1
ATOM 727 C CA . VAL A 1 93 ? -15.004 1.216 10.502 1.00 90.31 93 VAL A CA 1
ATOM 728 C C . VAL A 1 93 ? -13.973 0.418 11.289 1.00 90.31 93 VAL A C 1
ATOM 730 O O . VAL A 1 93 ? -13.143 0.994 11.992 1.00 90.31 93 VAL A O 1
ATOM 733 N N . VAL A 1 94 ? -13.983 -0.906 11.146 1.00 91.00 94 VAL A N 1
ATOM 734 C CA . VAL A 1 94 ? -12.994 -1.790 11.774 1.00 91.00 94 VAL A CA 1
ATOM 735 C C . VAL A 1 94 ? -11.897 -2.130 10.769 1.00 91.00 94 VAL A C 1
ATOM 737 O O . VAL A 1 94 ? -12.167 -2.703 9.716 1.00 91.00 94 VAL A O 1
ATOM 740 N N . VAL A 1 95 ? -10.647 -1.816 11.108 1.00 89.88 95 VAL A N 1
ATOM 741 C CA . VAL A 1 95 ? -9.470 -2.153 10.299 1.00 89.88 95 VAL A CA 1
ATOM 742 C C . VAL A 1 95 ? -8.686 -3.248 11.005 1.00 89.88 95 VAL A C 1
ATOM 744 O O . VAL A 1 95 ? -8.116 -3.034 12.076 1.00 89.88 95 VAL A O 1
ATOM 747 N N . ILE A 1 96 ? -8.641 -4.423 10.384 1.00 87.69 96 ILE A N 1
ATOM 748 C CA . ILE A 1 96 ? -7.851 -5.558 10.859 1.00 87.69 96 ILE A CA 1
ATOM 749 C C . ILE A 1 96 ? -6.476 -5.493 10.198 1.00 87.69 96 ILE A C 1
ATOM 751 O O . ILE A 1 96 ? -6.367 -5.485 8.974 1.00 87.69 96 ILE A O 1
ATOM 755 N N . MET A 1 97 ? -5.423 -5.443 11.009 1.00 85.44 97 MET A N 1
ATOM 756 C CA . MET A 1 97 ? -4.049 -5.263 10.546 1.00 85.44 97 MET A CA 1
ATOM 757 C C . MET A 1 97 ? -3.136 -6.367 11.060 1.00 85.44 97 MET A C 1
ATOM 759 O O . MET A 1 97 ? -3.331 -6.926 12.145 1.00 85.44 97 MET A O 1
ATOM 763 N N . ASP A 1 98 ? -2.090 -6.638 10.285 1.00 79.00 98 ASP A N 1
ATOM 764 C CA . ASP A 1 98 ? -1.019 -7.528 10.701 1.00 79.00 98 ASP A CA 1
ATOM 765 C C . ASP A 1 98 ? -0.168 -6.919 11.827 1.00 79.00 98 ASP A C 1
ATOM 767 O O . ASP A 1 98 ? -0.315 -5.764 12.242 1.00 79.00 98 ASP A O 1
ATOM 771 N N . GLY A 1 99 ? 0.750 -7.726 12.352 1.00 71.25 99 GLY A N 1
ATOM 772 C CA . GLY A 1 99 ? 1.602 -7.333 13.464 1.00 71.25 99 GLY A CA 1
ATOM 773 C C . GLY A 1 99 ? 2.701 -6.313 13.139 1.00 71.25 99 GLY A C 1
ATOM 774 O O . GLY A 1 99 ? 3.565 -6.118 13.998 1.00 71.25 99 GLY A O 1
ATOM 775 N N . CYS A 1 100 ? 2.715 -5.702 11.946 1.00 78.31 100 CYS A N 1
ATOM 776 C CA . CYS A 1 100 ? 3.786 -4.816 11.493 1.00 78.31 100 CYS A CA 1
ATOM 777 C C . CYS A 1 100 ? 3.968 -3.606 12.424 1.00 78.31 100 CYS A C 1
ATOM 779 O O . CYS A 1 100 ? 3.017 -2.909 12.782 1.00 78.31 100 CYS A O 1
ATOM 781 N N . SER A 1 101 ? 5.219 -3.312 12.791 1.00 78.56 101 SER A N 1
ATOM 782 C CA . SER A 1 101 ? 5.558 -2.188 13.676 1.00 78.56 101 SER A CA 1
ATOM 783 C C . SER A 1 101 ? 5.228 -0.817 13.074 1.00 78.56 101 SER A C 1
ATOM 785 O O . SER A 1 101 ? 5.032 0.145 13.818 1.00 78.56 101 SER A O 1
ATOM 787 N N . ALA A 1 102 ? 5.114 -0.725 11.745 1.00 81.12 102 ALA A N 1
ATOM 788 C CA . ALA A 1 102 ? 4.699 0.491 11.052 1.00 81.12 102 ALA A CA 1
ATOM 789 C C . ALA A 1 102 ? 3.237 0.878 11.340 1.00 81.12 102 ALA A C 1
ATOM 791 O O . ALA A 1 102 ? 2.896 2.050 11.240 1.00 81.12 102 ALA A O 1
ATOM 792 N N . HIS A 1 103 ? 2.380 -0.071 11.724 1.00 79.19 103 HIS A N 1
ATOM 793 C CA . HIS A 1 103 ? 0.944 0.172 11.904 1.00 79.19 103 HIS A CA 1
ATOM 794 C C . HIS A 1 103 ? 0.573 0.677 13.303 1.00 79.19 103 HIS A C 1
ATOM 796 O O . HIS A 1 103 ? -0.596 0.947 13.567 1.00 79.19 103 HIS A O 1
ATOM 802 N N . ILE A 1 104 ? 1.532 0.765 14.232 1.00 84.19 104 ILE A N 1
ATOM 803 C CA . ILE A 1 104 ? 1.231 1.014 15.645 1.00 84.19 104 ILE A CA 1
ATOM 804 C C . ILE A 1 104 ? 2.130 2.109 16.193 1.00 84.19 104 ILE A C 1
ATOM 806 O O . ILE A 1 104 ? 3.324 1.914 16.398 1.00 84.19 104 ILE A O 1
ATOM 810 N N . SER A 1 105 ? 1.516 3.245 16.491 1.00 90.94 105 SER A N 1
ATOM 811 C CA . SER A 1 105 ? 2.063 4.326 17.303 1.00 90.94 105 SER A CA 1
ATOM 812 C C . SER A 1 105 ? 0.904 5.027 18.014 1.00 90.94 105 SER A C 1
ATOM 814 O O . SER A 1 105 ? -0.251 4.862 17.616 1.00 90.94 105 SER A O 1
ATOM 816 N N . LEU A 1 106 ? 1.195 5.814 19.052 1.00 92.81 106 LEU A N 1
ATOM 817 C CA . LEU A 1 106 ? 0.163 6.600 19.735 1.00 92.81 106 LEU A CA 1
ATOM 818 C C . LEU A 1 106 ? -0.569 7.529 18.752 1.00 92.81 106 LEU A C 1
ATOM 820 O O . LEU A 1 106 ? -1.793 7.519 18.713 1.00 92.81 106 LEU A O 1
ATOM 824 N N . ALA A 1 107 ? 0.181 8.216 17.885 1.00 95.06 107 ALA A N 1
ATOM 825 C CA . ALA A 1 107 ? -0.376 9.107 16.871 1.00 95.06 107 ALA A CA 1
ATOM 826 C C . ALA A 1 107 ? -1.327 8.382 15.902 1.00 95.06 107 ALA A C 1
ATOM 828 O O . ALA A 1 107 ? -2.390 8.899 15.587 1.00 95.06 107 ALA A O 1
ATOM 829 N N . ILE A 1 108 ? -0.991 7.159 15.469 1.00 94.44 108 ILE A N 1
ATOM 830 C CA . ILE A 1 108 ? -1.872 6.360 14.600 1.00 94.44 108 ILE A CA 1
ATOM 831 C C . ILE A 1 108 ? -3.185 6.020 15.321 1.00 94.44 108 ILE A C 1
ATOM 833 O O . ILE A 1 108 ? -4.259 6.112 14.729 1.00 94.44 108 ILE A O 1
ATOM 837 N N . VAL A 1 109 ? -3.107 5.636 16.598 1.00 94.44 109 VAL A N 1
ATOM 838 C CA . VAL A 1 109 ? -4.290 5.301 17.405 1.00 94.44 109 VAL A CA 1
ATOM 839 C C . VAL A 1 109 ? -5.164 6.534 17.641 1.00 94.44 109 VAL A C 1
ATOM 841 O O . VAL A 1 109 ? -6.387 6.432 17.572 1.00 94.44 109 VAL A O 1
ATOM 844 N N . GLU A 1 110 ? -4.559 7.691 17.903 1.00 96.25 110 GLU A N 1
ATOM 845 C CA . GLU A 1 110 ? -5.268 8.961 18.084 1.00 96.25 110 GLU A CA 1
ATOM 846 C C . GLU A 1 110 ? -5.949 9.423 16.790 1.00 96.25 110 GLU A C 1
ATOM 848 O O . GLU A 1 110 ? -7.137 9.742 16.819 1.00 96.25 110 GLU A O 1
ATOM 853 N N . GLU A 1 111 ? -5.247 9.366 15.653 1.00 95.94 111 GLU A N 1
ATOM 854 C CA . GLU A 1 111 ? -5.805 9.680 14.330 1.00 95.94 111 GLU A CA 1
ATOM 855 C C . GLU A 1 111 ? -6.982 8.770 13.965 1.00 95.94 111 GLU A C 1
ATOM 857 O O . GLU A 1 111 ? -8.009 9.245 13.482 1.00 95.94 111 GLU A O 1
ATOM 862 N N . ALA A 1 112 ? -6.863 7.464 14.220 1.00 94.00 112 ALA A N 1
ATOM 863 C CA . ALA A 1 112 ? -7.940 6.515 13.957 1.00 94.00 112 ALA A CA 1
ATOM 864 C C . ALA A 1 112 ? -9.142 6.747 14.886 1.00 94.00 112 ALA A C 1
ATOM 866 O O . ALA A 1 112 ? -10.284 6.806 14.425 1.00 94.00 112 ALA A O 1
ATOM 867 N N . ARG A 1 113 ? -8.895 6.960 16.187 1.00 95.69 113 ARG A N 1
ATOM 868 C CA . ARG A 1 113 ? -9.951 7.239 17.171 1.00 95.69 113 ARG A CA 1
ATOM 869 C C . ARG A 1 113 ? -10.726 8.508 16.820 1.00 95.69 113 ARG A C 1
ATOM 871 O O . ARG A 1 113 ? -11.950 8.495 16.896 1.00 95.69 113 ARG A O 1
ATOM 878 N N . ALA A 1 114 ? -10.039 9.571 16.402 1.00 97.00 114 ALA A N 1
ATOM 879 C CA . ALA A 1 114 ? -10.670 10.826 15.993 1.00 97.00 114 ALA A CA 1
ATOM 880 C C . ALA A 1 114 ? -11.616 10.670 14.783 1.00 97.00 114 ALA A C 1
ATOM 882 O O . ALA A 1 114 ? -12.474 11.521 14.571 1.00 97.00 114 ALA A O 1
ATOM 883 N N . ARG A 1 115 ? -11.476 9.584 14.009 1.00 95.06 115 ARG A N 1
ATOM 884 C CA . ARG A 1 115 ? -12.253 9.277 12.792 1.00 95.06 115 ARG A CA 1
ATOM 885 C C . ARG A 1 115 ? -13.230 8.114 12.968 1.00 95.06 115 ARG A C 1
ATOM 887 O O . ARG A 1 115 ? -13.783 7.608 11.997 1.00 95.06 115 ARG A O 1
ATOM 894 N N . ASN A 1 116 ? -13.436 7.673 14.211 1.00 94.25 116 ASN A N 1
ATOM 895 C CA . ASN A 1 116 ? -14.249 6.504 14.549 1.00 94.25 116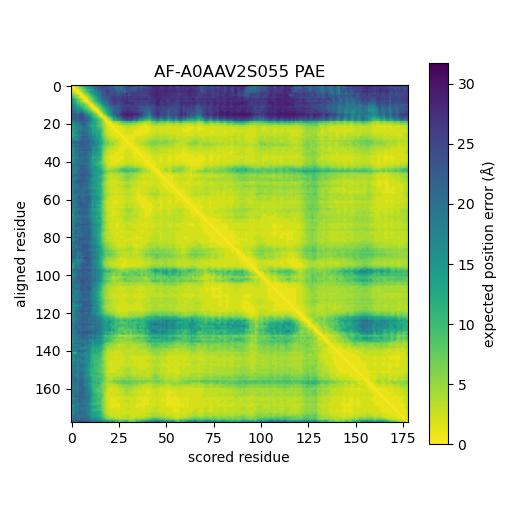 ASN A CA 1
ATOM 896 C C . ASN A 1 116 ? -13.810 5.233 13.782 1.00 94.25 116 ASN A C 1
ATOM 898 O O . ASN A 1 116 ? -14.627 4.437 13.314 1.00 94.25 116 ASN A O 1
ATOM 902 N N . ILE A 1 117 ? -12.490 5.071 13.633 1.00 93.62 117 ILE A N 1
ATOM 903 C CA . ILE A 1 117 ? -11.844 3.889 13.062 1.00 93.62 117 ILE A CA 1
ATOM 904 C C . ILE A 1 117 ? -11.279 3.049 14.208 1.00 93.62 117 ILE A C 1
ATOM 906 O O . ILE A 1 117 ? -10.459 3.510 15.005 1.00 93.62 117 ILE A O 1
ATOM 910 N N . ILE A 1 118 ? -11.700 1.790 14.276 1.00 91.06 118 ILE A N 1
ATOM 911 C CA . ILE A 1 118 ? -11.244 0.825 15.273 1.00 91.06 118 ILE A CA 1
ATOM 912 C C . ILE A 1 118 ? -10.115 -0.002 14.661 1.00 91.06 118 ILE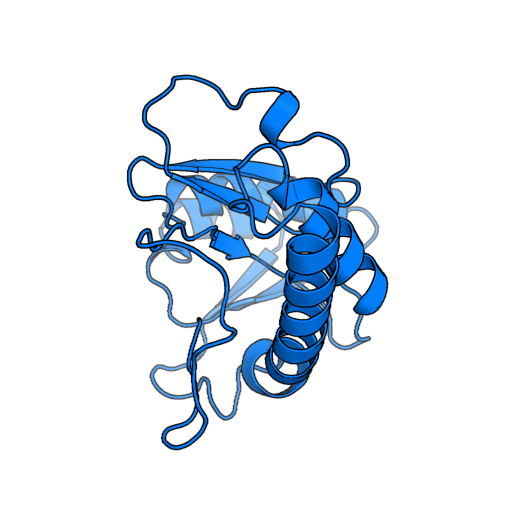 A C 1
ATOM 914 O O . ILE A 1 118 ? -10.325 -0.763 13.719 1.00 91.06 118 ILE A O 1
ATOM 918 N N . LEU A 1 119 ? -8.912 0.130 15.216 1.00 90.50 119 LEU A N 1
ATOM 919 C CA . LEU A 1 119 ? -7.744 -0.642 14.798 1.00 90.50 119 LEU A CA 1
ATOM 920 C C . LEU A 1 119 ? -7.665 -1.953 15.586 1.00 90.50 119 LEU A C 1
ATOM 922 O O . LEU A 1 119 ? -7.528 -1.941 16.810 1.00 90.50 119 LEU A O 1
ATOM 926 N N . VAL A 1 120 ? -7.699 -3.083 14.883 1.00 88.88 120 VAL A N 1
ATOM 927 C CA . VAL A 1 120 ? -7.564 -4.423 15.465 1.00 88.88 120 VAL A CA 1
ATOM 928 C C . VAL A 1 120 ? -6.273 -5.054 14.961 1.00 88.88 120 VAL A C 1
ATOM 930 O O . VAL A 1 120 ? -6.130 -5.361 13.780 1.00 88.88 120 VAL A O 1
ATOM 933 N N . LYS A 1 121 ? -5.318 -5.266 15.867 1.00 85.94 121 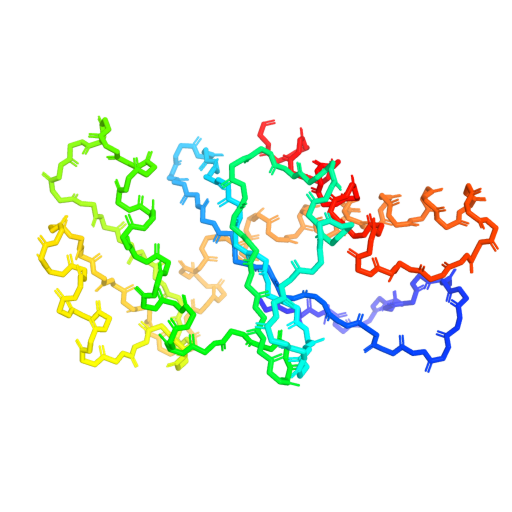LYS A N 1
ATOM 934 C CA . LYS A 1 121 ? -4.072 -5.975 15.562 1.00 85.94 121 LYS A CA 1
ATOM 935 C C . LYS A 1 121 ? -4.274 -7.477 15.733 1.00 85.94 121 LYS A C 1
ATOM 937 O O . LYS A 1 121 ? -4.700 -7.919 16.799 1.00 85.94 121 LYS A O 1
ATOM 942 N N . LEU A 1 122 ? -3.897 -8.262 14.729 1.00 83.81 122 LEU A N 1
ATOM 943 C CA . LEU A 1 122 ? -3.892 -9.717 14.850 1.00 83.81 122 LEU A CA 1
ATOM 944 C C . LEU A 1 122 ? -2.824 -10.205 15.855 1.00 83.81 122 LEU A C 1
ATOM 946 O O . LEU A 1 122 ? -1.739 -9.614 15.941 1.00 83.81 122 LEU A O 1
ATOM 950 N N . PRO A 1 123 ? -3.089 -11.296 16.605 1.00 80.56 123 PRO A N 1
ATOM 951 C CA . PRO A 1 123 ? -2.097 -11.916 17.478 1.00 80.56 123 PRO A CA 1
ATOM 952 C C . PRO A 1 123 ? -0.820 -12.304 16.717 1.00 80.56 123 PRO A C 1
ATOM 954 O O . PRO A 1 123 ? -0.888 -12.677 15.539 1.00 80.56 123 PRO A O 1
ATOM 957 N N . PRO A 1 124 ? 0.357 -12.272 17.365 1.00 77.00 124 PRO A N 1
ATOM 958 C CA . PRO A 1 124 ? 1.593 -12.719 16.732 1.00 77.00 124 PRO A CA 1
ATOM 959 C C . PRO A 1 124 ? 1.472 -14.173 16.248 1.00 77.00 124 PRO A C 1
ATOM 961 O O . PRO A 1 124 ? 0.782 -14.987 16.856 1.00 77.00 124 PRO A O 1
ATOM 964 N N . ASN A 1 125 ? 2.150 -14.495 15.142 1.00 67.88 125 ASN A N 1
ATOM 965 C CA . ASN A 1 125 ? 2.167 -15.821 14.505 1.00 67.88 125 ASN A CA 1
ATOM 966 C C . ASN A 1 125 ? 0.810 -16.346 13.995 1.00 67.88 125 ASN A C 1
ATOM 968 O O . ASN A 1 125 ? 0.722 -17.508 13.613 1.00 67.88 125 ASN A O 1
ATOM 972 N N . SER A 1 126 ? -0.230 -15.510 13.912 1.00 66.12 126 SER A N 1
ATOM 973 C CA . SER A 1 126 ? -1.561 -15.924 13.432 1.00 66.12 126 SER A CA 1
ATOM 974 C C . SER A 1 126 ? -1.844 -15.601 11.958 1.00 66.12 126 SER A C 1
ATOM 976 O O . SER A 1 126 ? -2.910 -15.945 11.455 1.00 66.12 126 SER A O 1
ATOM 978 N N . THR A 1 127 ? -0.895 -14.988 11.238 1.00 66.62 127 THR A N 1
ATOM 979 C CA . THR A 1 127 ? -1.053 -14.539 9.838 1.00 66.62 127 THR A CA 1
ATOM 980 C C . THR A 1 127 ? -1.602 -15.626 8.912 1.00 66.62 127 THR A C 1
ATOM 982 O O . THR A 1 127 ? -2.525 -15.379 8.148 1.00 66.62 127 THR A O 1
ATOM 985 N N . HIS A 1 128 ? -1.096 -16.854 9.030 1.00 60.81 128 HIS A N 1
ATOM 986 C CA . HIS A 1 128 ? -1.501 -17.994 8.204 1.00 60.81 128 HIS A CA 1
ATOM 987 C C . HIS A 1 128 ? -2.946 -18.482 8.437 1.00 60.81 128 HIS A C 1
ATOM 989 O O . HIS A 1 128 ? -3.423 -19.316 7.674 1.00 60.81 128 HIS A O 1
ATOM 995 N N . ILE A 1 129 ? -3.628 -17.981 9.474 1.00 59.91 129 ILE A N 1
ATOM 996 C CA . ILE A 1 129 ? -5.007 -18.348 9.834 1.00 59.91 129 ILE A CA 1
ATOM 997 C C . ILE A 1 129 ? -5.934 -17.135 9.723 1.00 59.91 129 ILE A C 1
ATOM 999 O O . ILE A 1 129 ? -7.027 -17.242 9.179 1.00 59.91 129 ILE A O 1
ATOM 1003 N N . LEU A 1 130 ? -5.508 -15.982 10.248 1.00 62.41 130 LEU A N 1
ATOM 1004 C CA . LEU A 1 130 ? -6.380 -14.823 10.458 1.00 62.41 130 LEU A CA 1
ATOM 1005 C C . LEU A 1 130 ? -6.194 -13.707 9.425 1.00 62.41 130 LEU A C 1
ATOM 1007 O O . LEU A 1 130 ? -7.067 -12.851 9.291 1.00 62.41 130 LEU A O 1
ATOM 1011 N N . GLN A 1 131 ? -5.084 -13.688 8.682 1.00 69.50 131 GLN A N 1
ATOM 1012 C CA . GLN A 1 131 ? -4.837 -12.641 7.693 1.00 69.50 131 GLN A CA 1
ATOM 1013 C C . GLN A 1 131 ? -5.398 -13.063 6.339 1.00 69.50 131 GLN A C 1
ATOM 1015 O O . GLN A 1 131 ? -4.689 -13.589 5.483 1.00 69.50 131 GLN A O 1
ATOM 1020 N N . VAL A 1 132 ? -6.694 -12.804 6.154 1.00 69.69 132 VAL A N 1
ATOM 1021 C CA . VAL A 1 132 ? -7.454 -13.165 4.947 1.00 69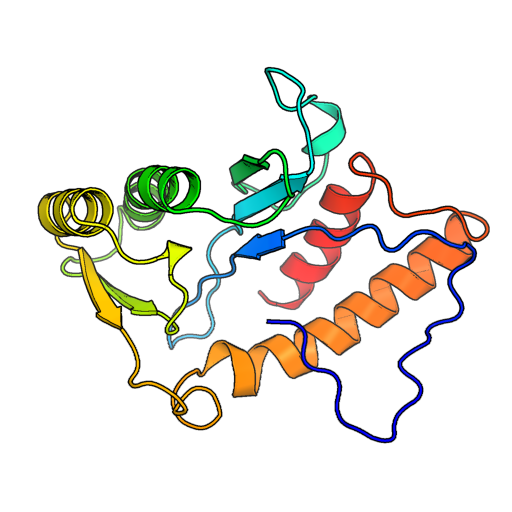.69 132 VAL A CA 1
ATOM 1022 C C . VAL A 1 132 ? -6.722 -12.733 3.672 1.00 69.69 132 VAL A C 1
ATOM 1024 O O . VAL A 1 132 ? -6.542 -13.550 2.778 1.00 69.69 132 VAL A O 1
ATOM 1027 N N . LEU A 1 133 ? -6.183 -11.507 3.626 1.00 71.69 133 LEU A N 1
ATOM 1028 C CA . LEU A 1 133 ? -5.417 -11.010 2.472 1.00 71.69 133 LEU A CA 1
ATOM 1029 C C . LEU A 1 133 ? -4.202 -11.887 2.118 1.00 71.69 133 LEU A C 1
ATOM 1031 O O . LEU A 1 133 ? -3.937 -12.127 0.940 1.00 71.69 133 LEU A O 1
ATOM 1035 N N . ASP A 1 134 ? -3.477 -12.396 3.115 1.00 72.06 134 ASP A N 1
ATOM 1036 C CA . ASP A 1 134 ? -2.295 -13.232 2.885 1.00 72.06 134 ASP A CA 1
ATOM 1037 C C . ASP A 1 134 ? -2.672 -14.631 2.390 1.00 72.06 134 ASP A C 1
ATOM 1039 O O . ASP A 1 134 ? -1.945 -15.206 1.576 1.00 72.06 134 ASP A O 1
ATOM 1043 N N . VAL A 1 135 ? -3.807 -15.159 2.855 1.00 70.31 135 VAL A N 1
ATOM 1044 C CA . VAL A 1 135 ? -4.276 -16.509 2.523 1.00 70.31 135 VAL A CA 1
ATOM 1045 C C . VAL A 1 135 ? -4.985 -16.545 1.168 1.00 70.31 135 VAL A C 1
ATOM 1047 O O . VAL A 1 135 ? -4.730 -17.449 0.375 1.00 70.31 135 VAL A O 1
ATOM 1050 N N . THR A 1 136 ? -5.860 -15.579 0.882 1.00 73.19 136 THR A N 1
ATOM 1051 C CA . THR A 1 136 ? -6.785 -15.662 -0.260 1.00 73.19 136 THR A CA 1
ATOM 1052 C C . THR A 1 136 ? -6.444 -14.709 -1.400 1.00 73.19 136 THR A C 1
ATOM 1054 O O . THR A 1 136 ? -6.648 -15.068 -2.557 1.00 73.19 136 THR A O 1
ATOM 1057 N N . VAL A 1 137 ? -5.881 -13.531 -1.116 1.00 79.50 137 VAL A N 1
ATOM 1058 C CA . VAL A 1 137 ? -5.689 -12.475 -2.127 1.00 79.50 137 VAL A CA 1
ATOM 1059 C C . VAL A 1 137 ? -4.283 -12.514 -2.709 1.00 79.50 137 VAL A C 1
ATOM 1061 O O . VAL A 1 137 ? -4.100 -12.626 -3.920 1.00 79.50 137 VAL A O 1
ATOM 1064 N N . PHE A 1 138 ? -3.251 -12.497 -1.863 1.00 80.06 138 PHE A N 1
ATOM 1065 C CA . PHE A 1 138 ? -1.879 -12.352 -2.351 1.00 80.06 138 PHE A CA 1
ATOM 1066 C C . PHE A 1 138 ? -1.343 -13.571 -3.106 1.00 80.06 138 PHE A C 1
ATOM 1068 O O . PHE A 1 138 ? -0.373 -13.430 -3.850 1.00 80.06 138 PHE A O 1
ATOM 1075 N N . GLY A 1 139 ? -1.945 -14.754 -2.962 1.00 82.88 139 GLY A N 1
ATOM 1076 C CA . GLY A 1 139 ? -1.629 -15.912 -3.804 1.00 82.88 139 GLY A CA 1
ATOM 1077 C C . GLY A 1 139 ? -1.957 -15.644 -5.282 1.00 82.88 139 GLY A C 1
ATOM 1078 O O . GLY A 1 139 ? -1.030 -15.553 -6.095 1.00 82.88 139 GLY A O 1
ATOM 1079 N N . PRO A 1 140 ? -3.243 -15.459 -5.632 1.00 85.81 140 PRO A N 1
ATOM 1080 C CA . PRO A 1 140 ? -3.676 -15.069 -6.974 1.00 85.81 140 PRO A CA 1
ATOM 1081 C C . PRO A 1 140 ? -2.993 -13.799 -7.500 1.00 85.81 140 PRO A C 1
ATOM 1083 O O . PRO A 1 140 ? -2.453 -13.816 -8.609 1.00 85.81 140 PRO A O 1
ATOM 1086 N N . SER A 1 141 ? -2.901 -12.734 -6.691 1.00 86.00 141 SER A N 1
ATOM 1087 C CA . SER A 1 141 ? -2.263 -11.476 -7.106 1.00 86.00 141 SER A CA 1
ATOM 1088 C C . SER A 1 141 ? -0.803 -11.659 -7.527 1.00 86.00 141 SER A C 1
ATOM 1090 O O . SER A 1 141 ? -0.352 -11.028 -8.479 1.00 86.00 141 SER A O 1
ATOM 1092 N N . LYS A 1 142 ? -0.040 -12.540 -6.861 1.00 85.12 142 LYS A N 1
ATOM 1093 C CA . LYS A 1 142 ? 1.347 -12.849 -7.258 1.00 85.12 142 LYS A CA 1
ATOM 1094 C C . LYS A 1 142 ? 1.414 -13.526 -8.622 1.00 85.12 142 LYS A C 1
ATOM 1096 O O . LYS A 1 142 ? 2.354 -13.262 -9.374 1.00 85.12 142 LYS A O 1
ATOM 1101 N N . SER A 1 143 ? 0.451 -14.394 -8.934 1.00 88.50 143 SER A N 1
ATOM 1102 C CA . SER A 1 143 ? 0.372 -15.041 -10.245 1.00 88.50 143 SER A CA 1
ATOM 1103 C C . SER A 1 143 ? 0.117 -14.004 -11.333 1.00 88.50 143 SER A C 1
ATOM 1105 O O . SER A 1 143 ? 0.897 -13.911 -12.278 1.00 88.50 143 SER A O 1
ATOM 1107 N N . VAL A 1 144 ? -0.893 -13.149 -11.149 1.00 91.44 144 VAL A N 1
ATOM 1108 C CA . VAL A 1 144 ? -1.205 -12.101 -12.128 1.00 91.44 144 VAL A CA 1
ATOM 1109 C C . VAL A 1 144 ? -0.049 -11.114 -12.274 1.00 91.44 144 VAL A C 1
ATOM 1111 O O . VAL A 1 144 ? 0.362 -10.801 -13.388 1.00 91.44 144 VAL A O 1
ATOM 1114 N N . TRP A 1 145 ? 0.552 -10.679 -11.163 1.00 91.25 145 TRP A N 1
ATOM 1115 C CA . TRP A 1 145 ? 1.719 -9.798 -11.197 1.00 91.25 145 TRP A CA 1
ATOM 1116 C C . TRP A 1 145 ? 2.878 -10.418 -11.979 1.00 91.25 145 TRP A C 1
ATOM 1118 O O . TRP A 1 145 ? 3.518 -9.750 -12.790 1.00 91.25 145 TRP A O 1
ATOM 1128 N N . THR A 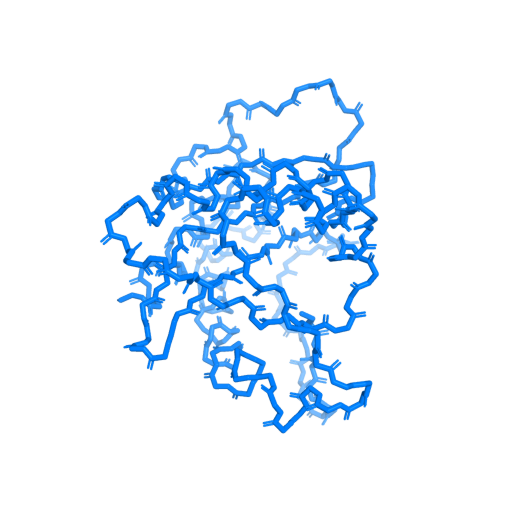1 146 ? 3.122 -11.714 -11.781 1.00 90.44 146 THR A N 1
ATOM 1129 C CA . THR A 1 146 ? 4.144 -12.459 -12.521 1.00 90.44 146 THR A CA 1
ATOM 1130 C C . THR A 1 146 ? 3.891 -12.401 -14.026 1.00 90.44 146 THR A C 1
ATOM 1132 O O . THR A 1 146 ? 4.826 -12.160 -14.793 1.00 90.44 146 THR A O 1
ATOM 1135 N N . ASP A 1 147 ? 2.645 -12.563 -14.460 1.00 92.56 147 ASP A N 1
ATOM 1136 C CA . ASP A 1 147 ? 2.287 -12.521 -15.876 1.00 92.56 147 ASP A CA 1
ATOM 1137 C C . ASP A 1 147 ? 2.361 -11.101 -16.456 1.00 92.56 147 ASP A C 1
ATOM 1139 O O . ASP A 1 147 ? 2.920 -10.920 -17.543 1.00 92.56 147 ASP A O 1
ATOM 1143 N N . VAL A 1 148 ? 1.938 -10.081 -15.700 1.00 93.12 148 VAL A N 1
ATOM 1144 C CA . VAL A 1 148 ? 2.108 -8.661 -16.059 1.00 93.12 148 VAL A CA 1
ATOM 1145 C C . VAL A 1 148 ? 3.587 -8.330 -16.277 1.00 93.12 148 VAL A C 1
ATOM 1147 O O . VAL A 1 148 ? 3.953 -7.752 -17.306 1.00 93.12 148 VAL A O 1
ATOM 1150 N N . ILE A 1 149 ? 4.462 -8.737 -15.350 1.00 90.88 149 ILE A N 1
ATOM 1151 C CA . ILE A 1 149 ? 5.908 -8.512 -15.463 1.00 90.88 149 ILE A CA 1
ATOM 1152 C C . ILE A 1 149 ? 6.504 -9.285 -16.642 1.00 90.88 149 ILE A C 1
ATOM 1154 O O . ILE A 1 149 ? 7.308 -8.724 -17.389 1.00 90.88 149 ILE A O 1
ATOM 1158 N N . ARG A 1 150 ? 6.106 -10.544 -16.862 1.00 90.81 150 ARG A N 1
ATOM 1159 C CA . ARG A 1 150 ? 6.576 -11.352 -18.002 1.00 90.81 150 ARG A CA 1
ATOM 1160 C C . ARG A 1 150 ? 6.199 -10.723 -19.338 1.00 90.81 150 ARG A C 1
ATOM 1162 O O . ARG A 1 150 ? 7.047 -10.628 -20.227 1.00 90.81 150 ARG A O 1
ATOM 1169 N N . GLN A 1 151 ? 4.951 -10.286 -19.488 1.00 92.94 151 GLN A N 1
ATOM 1170 C CA . GLN A 1 151 ? 4.481 -9.637 -20.708 1.00 92.94 151 GLN A CA 1
ATOM 1171 C C . GLN A 1 151 ? 5.237 -8.330 -20.952 1.00 92.94 151 GLN A C 1
ATOM 1173 O O . GLN A 1 151 ? 5.747 -8.108 -22.053 1.00 92.94 151 GLN A O 1
ATOM 1178 N N . TRP A 1 152 ? 5.368 -7.498 -19.917 1.00 92.38 152 TRP A N 1
ATOM 1179 C CA . TRP A 1 152 ? 6.106 -6.247 -20.012 1.00 92.38 152 TRP A CA 1
ATOM 1180 C C . TRP A 1 152 ? 7.583 -6.476 -20.349 1.00 92.38 152 TRP A C 1
ATOM 1182 O O . TRP A 1 152 ? 8.124 -5.779 -21.202 1.00 92.38 152 TRP A O 1
ATOM 1192 N N . SER A 1 153 ? 8.227 -7.481 -19.751 1.00 90.38 153 SER A N 1
ATOM 1193 C CA . SER A 1 153 ? 9.626 -7.824 -20.026 1.00 90.38 153 SER A CA 1
ATOM 1194 C C . SER A 1 153 ? 9.837 -8.203 -21.496 1.00 90.38 153 SER A C 1
ATOM 1196 O O . SER A 1 153 ? 10.761 -7.708 -22.136 1.00 90.38 153 SER A O 1
ATOM 1198 N N . ARG A 1 154 ? 8.927 -8.990 -22.086 1.00 91.12 154 ARG A N 1
ATOM 1199 C CA . ARG A 1 154 ? 8.968 -9.320 -23.523 1.00 91.12 154 ARG A CA 1
ATOM 1200 C C . ARG A 1 154 ? 8.816 -8.075 -24.401 1.00 91.12 154 ARG A C 1
ATOM 1202 O O . ARG A 1 154 ? 9.583 -7.892 -25.342 1.00 91.12 154 ARG A O 1
ATOM 1209 N N . GLN A 1 155 ? 7.861 -7.204 -24.076 1.00 92.56 155 GLN A N 1
ATOM 1210 C CA . GLN A 1 155 ? 7.580 -5.981 -24.841 1.00 92.56 155 GLN A CA 1
ATOM 1211 C C . GLN A 1 155 ? 8.704 -4.943 -24.733 1.00 92.56 155 GLN A C 1
ATOM 1213 O O . GLN A 1 155 ? 9.040 -4.275 -25.708 1.00 92.56 155 GLN A O 1
ATOM 1218 N N . SER A 1 156 ? 9.311 -4.814 -23.553 1.00 90.50 156 SER A N 1
ATOM 1219 C CA . SER A 1 156 ? 10.340 -3.816 -23.265 1.00 90.50 156 SER A CA 1
ATOM 1220 C C . SER A 1 156 ? 11.744 -4.239 -23.701 1.00 90.50 156 SER A C 1
ATOM 1222 O O . SER A 1 156 ? 12.675 -3.446 -23.556 1.00 90.50 156 SER A O 1
ATOM 1224 N N . ARG A 1 157 ? 11.893 -5.453 -24.259 1.00 89.69 157 ARG A N 1
ATOM 1225 C CA . ARG A 1 157 ? 13.177 -6.115 -24.550 1.00 89.69 157 ARG A CA 1
ATOM 1226 C C . ARG A 1 157 ? 14.021 -6.297 -23.285 1.00 89.69 157 ARG A C 1
ATOM 1228 O O . ARG A 1 157 ? 15.192 -5.934 -23.250 1.00 89.69 157 ARG A O 1
ATOM 1235 N N . PHE A 1 158 ? 13.394 -6.852 -22.252 1.00 85.06 158 PHE A N 1
ATOM 1236 C CA . PHE A 1 158 ? 13.989 -7.194 -20.961 1.00 85.06 158 PHE A CA 1
ATOM 1237 C C . PHE A 1 158 ? 14.599 -5.996 -20.221 1.00 85.06 158 PHE A C 1
ATOM 1239 O O . PHE A 1 158 ? 15.623 -6.119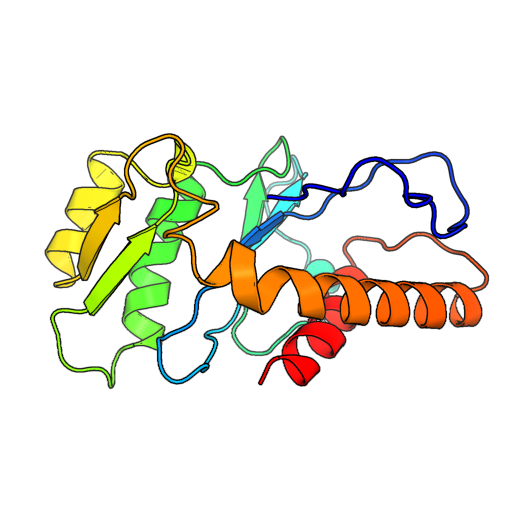 -19.555 1.00 85.06 158 PHE A O 1
ATOM 1246 N N . LYS A 1 159 ? 13.970 -4.819 -20.315 1.00 87.31 159 LYS A N 1
ATOM 1247 C CA . LYS A 1 159 ? 14.354 -3.676 -19.473 1.00 87.31 159 LYS A CA 1
ATOM 1248 C C . LYS A 1 159 ? 13.966 -3.929 -18.013 1.00 87.31 159 LYS A C 1
ATOM 1250 O O . LYS A 1 159 ? 13.204 -4.844 -17.716 1.00 87.31 159 LYS A O 1
ATOM 1255 N N . ASN A 1 160 ? 14.428 -3.060 -17.115 1.00 85.88 160 ASN A N 1
ATOM 1256 C CA . ASN A 1 160 ? 14.012 -3.038 -15.710 1.00 85.88 160 ASN A CA 1
ATOM 1257 C C . ASN A 1 160 ? 12.744 -2.234 -15.473 1.00 85.88 160 ASN A C 1
ATOM 1259 O O . ASN A 1 160 ? 12.558 -1.171 -16.071 1.00 85.88 160 ASN A O 1
ATOM 1263 N N . VAL A 1 161 ? 11.895 -2.719 -14.568 1.00 90.19 161 VAL A N 1
ATOM 1264 C CA . VAL A 1 161 ? 10.744 -1.948 -14.098 1.00 90.19 161 VAL A CA 1
ATOM 1265 C C . VAL A 1 161 ? 11.288 -0.792 -13.271 1.00 90.19 161 VAL A C 1
ATOM 1267 O O . VAL A 1 161 ? 11.793 -0.987 -12.170 1.00 90.19 161 VAL A O 1
ATOM 1270 N N . THR A 1 162 ? 11.240 0.413 -13.828 1.00 92.75 162 THR A N 1
ATOM 1271 C CA . THR A 1 162 ? 11.624 1.639 -13.129 1.00 92.75 162 THR A CA 1
ATOM 1272 C C . THR A 1 162 ? 10.426 2.213 -12.376 1.00 92.75 162 THR A C 1
ATOM 1274 O O . THR A 1 162 ? 9.275 1.852 -12.626 1.00 92.75 162 THR A O 1
ATOM 1277 N N . LYS A 1 163 ? 10.673 3.200 -11.509 1.00 93.19 163 LYS A N 1
ATOM 1278 C CA . LYS A 1 163 ? 9.607 3.917 -10.788 1.00 93.19 163 LYS A CA 1
ATOM 1279 C C . LYS A 1 163 ? 8.624 4.632 -11.715 1.00 93.19 163 LYS A C 1
ATOM 1281 O O . LYS A 1 163 ? 7.505 4.879 -11.304 1.00 93.19 163 LYS A O 1
ATOM 1286 N N . SER A 1 164 ? 9.029 4.956 -12.946 1.00 94.00 164 SER A N 1
ATOM 1287 C CA . SER A 1 164 ? 8.144 5.571 -13.939 1.00 94.00 164 SER A CA 1
ATOM 1288 C C . SER A 1 164 ? 7.292 4.573 -14.720 1.00 94.00 164 SER A C 1
ATOM 1290 O O . SER A 1 164 ? 6.337 4.960 -15.378 1.00 94.00 164 SER A O 1
ATOM 1292 N N . VAL A 1 165 ? 7.652 3.290 -14.677 1.00 94.75 165 VAL A N 1
ATOM 1293 C CA . VAL A 1 165 ? 6.920 2.206 -15.343 1.00 94.75 165 VAL A CA 1
ATOM 1294 C C . VAL A 1 165 ? 6.026 1.468 -14.352 1.00 94.75 165 VAL A C 1
ATOM 1296 O O . VAL A 1 165 ? 4.942 1.019 -14.713 1.00 94.75 165 VAL A O 1
ATOM 1299 N N . PHE A 1 166 ? 6.475 1.352 -13.101 1.00 95.06 166 PHE A N 1
ATOM 1300 C CA . PHE A 1 166 ? 5.791 0.604 -12.055 1.00 95.06 166 PHE A CA 1
ATOM 1301 C C . PHE A 1 166 ? 4.302 0.957 -11.888 1.00 95.06 166 PHE A C 1
ATOM 1303 O O . PHE A 1 166 ? 3.517 0.011 -11.876 1.00 95.06 166 PHE A O 1
ATOM 1310 N N . PRO A 1 167 ? 3.873 2.237 -11.831 1.00 96.00 167 PRO A N 1
ATOM 1311 C CA . PRO A 1 167 ? 2.457 2.574 -11.666 1.00 96.00 167 PRO A CA 1
ATOM 1312 C C . PRO A 1 167 ? 1.577 1.965 -12.757 1.00 96.00 167 PRO A C 1
ATOM 1314 O O . PRO A 1 167 ? 0.582 1.319 -12.450 1.00 96.00 167 PRO A O 1
ATOM 1317 N N . ALA A 1 168 ? 1.991 2.079 -14.021 1.00 96.44 168 ALA A N 1
ATOM 1318 C CA . ALA A 1 168 ? 1.248 1.533 -15.155 1.00 96.44 168 ALA A CA 1
ATOM 1319 C C . ALA A 1 168 ? 1.092 0.008 -15.086 1.00 96.44 168 ALA A C 1
ATOM 1321 O O . ALA A 1 168 ? 0.064 -0.538 -15.479 1.00 96.44 168 ALA A O 1
ATOM 1322 N N . LEU A 1 169 ? 2.107 -0.696 -14.582 1.00 95.44 169 LEU A N 1
ATOM 1323 C CA . LEU A 1 169 ? 2.017 -2.140 -14.364 1.00 95.44 169 LEU A CA 1
ATOM 1324 C C . LEU A 1 169 ? 1.149 -2.472 -13.150 1.00 95.44 169 LEU A C 1
ATOM 1326 O O . LEU A 1 169 ? 0.398 -3.442 -13.194 1.00 95.44 169 LEU A O 1
ATOM 1330 N N . LEU A 1 170 ? 1.229 -1.666 -12.088 1.00 94.38 170 LEU A N 1
ATOM 1331 C CA . LEU A 1 170 ? 0.390 -1.814 -10.904 1.00 94.38 170 LEU A CA 1
ATOM 1332 C C . LEU A 1 170 ? -1.092 -1.617 -11.243 1.00 94.38 170 LEU A C 1
ATOM 1334 O O . LEU A 1 170 ? -1.907 -2.364 -10.718 1.00 94.38 170 LEU A O 1
ATOM 1338 N N . SER A 1 171 ? -1.432 -0.695 -12.151 1.00 95.44 171 SER A N 1
ATOM 1339 C CA . SER A 1 171 ? -2.809 -0.526 -12.640 1.00 95.44 171 SER A CA 1
ATOM 1340 C C . SER A 1 171 ? -3.341 -1.825 -13.232 1.00 95.44 171 SER A C 1
ATOM 1342 O O . SER A 1 171 ? -4.355 -2.321 -12.769 1.00 95.44 171 SER A O 1
ATOM 1344 N N . LYS A 1 172 ? -2.590 -2.466 -14.140 1.00 95.25 172 LYS A N 1
ATOM 1345 C CA . LYS A 1 172 ? -2.996 -3.750 -14.744 1.00 95.25 172 LYS A CA 1
ATOM 1346 C C . LYS A 1 172 ? -3.238 -4.853 -13.717 1.00 95.25 172 LYS A C 1
ATOM 1348 O O . LYS A 1 172 ? -4.078 -5.718 -13.931 1.00 95.25 172 LYS A O 1
ATOM 1353 N N . LEU A 1 173 ? -2.454 -4.862 -12.639 1.00 92.69 173 LEU A N 1
ATOM 1354 C CA . LEU A 1 173 ? -2.662 -5.796 -11.541 1.00 92.69 173 LEU A CA 1
ATOM 1355 C C . LEU A 1 173 ? -3.936 -5.444 -10.769 1.00 92.69 173 LEU A C 1
ATOM 1357 O O . LEU A 1 173 ? -4.732 -6.331 -10.491 1.00 92.69 173 LEU A O 1
ATOM 1361 N N . PHE A 1 174 ? -4.121 -4.176 -10.415 1.00 90.69 174 PHE A N 1
ATOM 1362 C CA . PHE A 1 174 ? -5.275 -3.730 -9.642 1.00 90.69 174 PHE A CA 1
ATOM 1363 C C . PHE A 1 174 ? -6.591 -3.972 -10.393 1.00 90.69 174 PHE A C 1
ATOM 1365 O O . PHE A 1 174 ? -7.511 -4.538 -9.818 1.00 90.69 174 PHE A O 1
ATOM 1372 N N . ASP A 1 175 ? -6.616 -3.697 -11.698 1.00 91.25 175 ASP A N 1
ATOM 1373 C CA . ASP A 1 175 ? -7.760 -3.938 -12.590 1.00 91.25 175 ASP A CA 1
ATOM 1374 C C . ASP A 1 175 ? -8.146 -5.427 -12.701 1.00 91.25 175 ASP A C 1
ATOM 1376 O O . ASP A 1 175 ? -9.214 -5.752 -13.200 1.00 91.25 175 ASP A O 1
ATOM 1380 N N . SER A 1 176 ? -7.269 -6.345 -12.275 1.00 87.12 176 SER A N 1
ATOM 1381 C CA . SER A 1 176 ? -7.552 -7.789 -12.232 1.00 87.12 176 SER A CA 1
ATOM 1382 C C . SER A 1 176 ? -8.029 -8.292 -10.867 1.00 87.12 176 SER A C 1
ATOM 1384 O O . SER A 1 176 ? -8.412 -9.455 -10.753 1.00 87.12 176 SER A O 1
ATOM 1386 N N . MET A 1 177 ? -7.919 -7.460 -9.824 1.00 78.94 177 MET A N 1
ATOM 1387 C CA . MET A 1 177 ? -8.363 -7.788 -8.464 1.00 78.94 177 MET A CA 1
ATOM 1388 C C . MET A 1 177 ? -9.782 -7.295 -8.167 1.00 78.94 177 MET A C 1
ATOM 1390 O O . MET A 1 177 ? -10.371 -7.768 -7.198 1.00 78.94 177 MET A O 1
ATOM 1394 N N . VAL A 1 178 ? -10.273 -6.333 -8.954 1.00 64.94 178 VAL A N 1
ATOM 1395 C CA . VAL A 1 178 ? -11.598 -5.706 -8.841 1.00 64.94 178 VAL A CA 1
ATOM 1396 C C . VAL A 1 178 ? -12.554 -6.320 -9.856 1.00 64.94 178 VAL A C 1
ATOM 1398 O O . VAL A 1 178 ? -12.099 -6.606 -10.986 1.00 64.94 178 VAL A O 1
#

Secondary structure (DSSP, 8-state):
-----TTS------S-S-----EEEEEE-TTS-EEEEEEEEE--SSS--GGGTTT-STT-EEEEESSSS--HHHHHHHHHHHHHHTTTSPSPEEEEE-S-GGG--HHHHHHHHHTTEEEEEPPTT-HHHH-HIIIIIHHHHHHHHHHHHHHHHHHHTS----TTTHHHHHHHHHTTT-

Organism: Meganyctiphanes norvegica (NCBI:txid48144)

InterPro domains:
  IPR004875 DDE superfamily endonuclease domain [PF03184] (23-149)
  IPR036397 Ribonuclease H superfamily [G3DSA:3.30.420.10] (11-178)
  IPR050863 Centromere and Transposable Element-Derived Protein [PTHR19303] (20-147)